Protein AF-0000000066033738 (afdb_homodimer)

Radius of gyration: 18.88 Å; Cα contacts (8 Å, |Δi|>4): 583; chains: 2; bounding box: 49×59×44 Å

Structure (mmCIF, N/CA/C/O backbone):
data_AF-0000000066033738-model_v1
#
loop_
_entity.id
_entity.type
_entity.pdbx_description
1 polymer 'Nucleoside diphosphate kinase'
#
loop_
_atom_site.group_PDB
_atom_site.id
_atom_site.type_symbol
_atom_site.label_atom_id
_atom_site.label_alt_id
_atom_site.label_comp_id
_atom_site.label_asym_id
_atom_site.label_entity_id
_atom_site.label_seq_id
_atom_site.pdbx_PDB_ins_code
_atom_site.Cartn_x
_atom_site.Cartn_y
_atom_site.Cartn_z
_atom_site.occupancy
_atom_site.B_iso_or_equiv
_atom_site.auth_seq_id
_atom_site.auth_comp_id
_atom_site.auth_asym_id
_atom_site.auth_atom_id
_atom_site.pdbx_PDB_model_num
ATOM 1 N N . MET A 1 1 ? -26.344 8.203 7.43 1 66.69 1 MET A N 1
ATOM 2 C CA . MET A 1 1 ? -25.5 9.383 7.219 1 66.69 1 MET A CA 1
ATOM 3 C C . MET A 1 1 ? -24.625 9.211 5.98 1 66.69 1 MET A C 1
ATOM 5 O O . MET A 1 1 ? -24.344 8.086 5.57 1 66.69 1 MET A O 1
ATOM 9 N N . THR A 1 2 ? -24.359 10.305 5.227 1 87.56 2 THR A N 1
ATOM 10 C CA . THR A 1 2 ? -23.734 10.242 3.904 1 87.56 2 THR A CA 1
ATOM 11 C C . THR A 1 2 ? -22.25 9.938 4.02 1 87.56 2 THR A C 1
ATOM 13 O O . THR A 1 2 ? -21.578 10.398 4.949 1 87.56 2 THR A O 1
ATOM 16 N N . LEU A 1 3 ? -21.703 9.047 3.242 1 95.25 3 LEU A N 1
ATOM 17 C CA . LEU A 1 3 ? -20.297 8.695 3.193 1 95.25 3 LEU A CA 1
ATOM 18 C C . LEU A 1 3 ? -19.453 9.906 2.803 1 95.25 3 LEU A C 1
ATOM 20 O O . LEU A 1 3 ? -19.844 10.68 1.926 1 95.25 3 LEU A O 1
ATOM 24 N N . GLU A 1 4 ? -18.391 10.125 3.547 1 98.31 4 GLU A N 1
ATOM 25 C CA . GLU A 1 4 ? -17.375 11.133 3.252 1 98.31 4 GLU A CA 1
ATOM 26 C C . GLU A 1 4 ? -16.078 10.492 2.791 1 98.31 4 GLU A C 1
ATOM 28 O O . GLU A 1 4 ? -15.828 9.312 3.051 1 98.31 4 GLU A O 1
ATOM 33 N N . GLN A 1 5 ? -15.328 11.289 2.023 1 98.69 5 GLN A N 1
ATOM 34 C CA . GLN A 1 5 ? -13.992 10.891 1.593 1 98.69 5 GLN A CA 1
ATOM 35 C C . GLN A 1 5 ? -12.945 11.898 2.055 1 98.69 5 GLN A C 1
ATOM 37 O O . GLN A 1 5 ? -13.211 13.102 2.1 1 98.69 5 GLN A O 1
ATOM 42 N N . THR A 1 6 ? -11.797 11.422 2.387 1 98.88 6 THR A N 1
ATOM 43 C CA . THR A 1 6 ? -10.688 12.289 2.762 1 98.88 6 THR A CA 1
ATOM 44 C C . THR A 1 6 ? -9.367 11.727 2.238 1 98.88 6 THR A C 1
ATOM 46 O O . THR A 1 6 ? -9.289 10.555 1.858 1 98.88 6 THR A O 1
ATOM 49 N N . LEU A 1 7 ? -8.359 12.609 2.107 1 98.94 7 LEU A N 1
ATOM 50 C CA . LEU A 1 7 ? -7.027 12.195 1.676 1 98.94 7 LEU A CA 1
ATOM 51 C C . LEU A 1 7 ? -6.156 11.836 2.875 1 98.94 7 LEU A C 1
ATOM 53 O O . LEU A 1 7 ? -6.156 12.547 3.883 1 98.94 7 LEU A O 1
ATOM 57 N N . ALA A 1 8 ? -5.438 10.773 2.74 1 98.94 8 ALA A N 1
ATOM 58 C CA . ALA A 1 8 ? -4.352 10.438 3.66 1 98.94 8 ALA A CA 1
ATOM 59 C C . ALA A 1 8 ? -3.033 10.266 2.912 1 98.94 8 ALA A C 1
ATOM 61 O O . ALA A 1 8 ? -3.012 9.75 1.792 1 98.94 8 ALA A O 1
ATOM 62 N N . ILE A 1 9 ? -1.948 10.68 3.49 1 98.94 9 ILE A N 1
ATOM 63 C CA . ILE A 1 9 ? -0.604 10.438 2.977 1 98.94 9 ILE A CA 1
ATOM 64 C C . ILE A 1 9 ? 0.24 9.75 4.047 1 98.94 9 ILE A C 1
ATOM 66 O O . ILE A 1 9 ? 0.269 10.188 5.199 1 98.94 9 ILE A O 1
ATOM 70 N N . ILE A 1 10 ? 0.765 8.688 3.715 1 98.94 10 ILE A N 1
ATOM 71 C CA . ILE A 1 10 ? 1.88 8.148 4.488 1 98.94 10 ILE A CA 1
ATOM 72 C C . ILE A 1 10 ? 3.188 8.781 4.016 1 98.94 10 ILE A C 1
ATOM 74 O O . ILE A 1 10 ? 3.598 8.594 2.869 1 98.94 10 ILE A O 1
ATOM 78 N N . LYS A 1 11 ? 3.826 9.484 4.891 1 98.88 11 LYS A N 1
ATOM 79 C CA . LYS A 1 11 ? 4.898 10.414 4.535 1 98.88 11 LYS A CA 1
ATOM 80 C C . LYS A 1 11 ? 6.234 9.688 4.422 1 98.88 11 LYS A C 1
ATOM 82 O O . LYS A 1 11 ? 6.332 8.5 4.734 1 98.88 11 LYS A O 1
ATOM 87 N N . PRO A 1 12 ? 7.289 10.383 3.939 1 98.88 12 PRO A N 1
ATOM 88 C CA . PRO A 1 12 ? 8.555 9.742 3.58 1 98.88 12 PRO A CA 1
ATOM 89 C C . PRO A 1 12 ? 9.172 8.961 4.738 1 98.88 12 PRO A C 1
ATOM 91 O O . PRO A 1 12 ? 9.656 7.844 4.551 1 98.88 12 PRO A O 1
ATOM 94 N N . ASP A 1 13 ? 9.133 9.508 5.93 1 98.75 13 ASP A N 1
ATOM 95 C CA . ASP A 1 13 ? 9.773 8.836 7.059 1 98.75 13 ASP A CA 1
ATOM 96 C C . ASP A 1 13 ? 9.125 7.484 7.344 1 98.75 13 ASP A C 1
ATOM 98 O O . ASP A 1 13 ? 9.82 6.512 7.648 1 98.75 13 ASP A O 1
ATOM 102 N N . ALA A 1 14 ? 7.812 7.469 7.301 1 98.81 14 ALA A N 1
ATOM 103 C CA . ALA A 1 14 ? 7.07 6.246 7.598 1 98.81 14 ALA A CA 1
ATOM 104 C C . ALA A 1 14 ? 7.297 5.191 6.516 1 98.81 14 ALA A C 1
ATOM 106 O O . ALA A 1 14 ? 7.418 4 6.816 1 98.81 14 ALA A O 1
ATOM 107 N N . VAL A 1 15 ? 7.34 5.629 5.227 1 98.88 15 VAL A N 1
ATOM 108 C CA . VAL A 1 15 ? 7.625 4.703 4.137 1 98.88 15 VAL A CA 1
ATOM 109 C C . VAL A 1 15 ? 9.023 4.113 4.312 1 98.88 15 VAL A C 1
ATOM 111 O O . VAL A 1 15 ? 9.211 2.898 4.203 1 98.88 15 VAL A O 1
ATOM 114 N N . GLU A 1 16 ? 9.977 4.93 4.668 1 98.5 16 GLU A N 1
ATOM 115 C CA . GLU A 1 16 ? 11.367 4.5 4.836 1 98.5 16 GLU A CA 1
ATOM 116 C C . GLU A 1 16 ? 11.5 3.504 5.984 1 98.5 16 GLU A C 1
ATOM 118 O O . GLU A 1 16 ? 12.328 2.596 5.934 1 98.5 16 GLU A O 1
ATOM 123 N N . ARG A 1 17 ? 10.672 3.637 6.945 1 98.44 17 ARG A N 1
ATOM 124 C CA . ARG A 1 17 ? 10.773 2.82 8.148 1 98.44 17 ARG A CA 1
ATOM 125 C C . ARG A 1 17 ? 9.883 1.587 8.047 1 98.44 17 ARG A C 1
ATOM 127 O O . ARG A 1 17 ? 9.672 0.882 9.039 1 98.44 17 ARG A O 1
ATOM 134 N N . ASN A 1 18 ? 9.336 1.324 6.875 1 98.69 18 ASN A N 1
ATOM 135 C CA . ASN A 1 18 ? 8.492 0.16 6.633 1 98.69 18 ASN A CA 1
ATOM 136 C C . ASN A 1 18 ? 7.277 0.148 7.555 1 98.69 18 ASN A C 1
ATOM 138 O O . ASN A 1 18 ? 6.98 -0.868 8.188 1 98.69 18 ASN A O 1
ATOM 142 N N . LEU A 1 19 ? 6.543 1.292 7.539 1 98.88 19 LEU A N 1
ATOM 143 C CA . LEU A 1 19 ? 5.375 1.411 8.398 1 98.88 19 LEU A CA 1
ATOM 144 C C . LEU A 1 19 ? 4.094 1.501 7.578 1 98.88 19 LEU A C 1
ATOM 146 O O . LEU A 1 19 ? 3.025 1.802 8.117 1 98.88 19 LEU A O 1
ATOM 150 N N . ILE A 1 20 ? 4.148 1.272 6.258 1 98.94 20 ILE A N 1
ATOM 151 C CA . ILE A 1 20 ? 2.988 1.396 5.383 1 98.94 20 ILE A CA 1
ATOM 152 C C . ILE A 1 20 ? 1.869 0.483 5.879 1 98.94 20 ILE A C 1
ATOM 154 O O . ILE A 1 20 ? 0.744 0.937 6.102 1 98.94 20 ILE A O 1
ATOM 158 N N . GLY A 1 21 ? 2.207 -0.768 6.105 1 98.88 21 GLY A N 1
ATOM 159 C CA . GLY A 1 21 ? 1.22 -1.754 6.512 1 98.88 21 GLY A CA 1
ATOM 160 C C . GLY A 1 21 ? 0.634 -1.481 7.887 1 98.88 21 GLY A C 1
ATOM 161 O O . GLY A 1 21 ? -0.578 -1.592 8.086 1 98.88 21 GLY A O 1
ATOM 162 N N . ASN A 1 22 ? 1.446 -1.153 8.828 1 98.81 22 ASN A N 1
ATOM 163 C CA . ASN A 1 22 ? 0.986 -0.861 10.188 1 98.81 22 ASN A CA 1
ATOM 164 C C . ASN A 1 22 ? -0.003 0.301 10.203 1 98.81 22 ASN A C 1
ATOM 166 O O . ASN A 1 22 ? -1.029 0.238 10.883 1 98.81 22 ASN A O 1
ATOM 170 N N . ILE A 1 23 ? 0.31 1.347 9.461 1 98.94 23 ILE A N 1
ATOM 171 C CA . ILE A 1 23 ? -0.556 2.52 9.43 1 98.94 23 ILE A CA 1
ATOM 172 C C . ILE A 1 23 ? -1.879 2.166 8.758 1 98.94 23 ILE A C 1
ATOM 174 O O . ILE A 1 23 ? -2.953 2.461 9.281 1 98.94 23 ILE A O 1
ATOM 178 N N . ILE A 1 24 ? -1.841 1.448 7.613 1 98.94 24 ILE A N 1
ATOM 179 C CA . ILE A 1 24 ? -3.051 1.095 6.879 1 98.94 24 ILE A CA 1
ATOM 180 C C . ILE A 1 24 ? -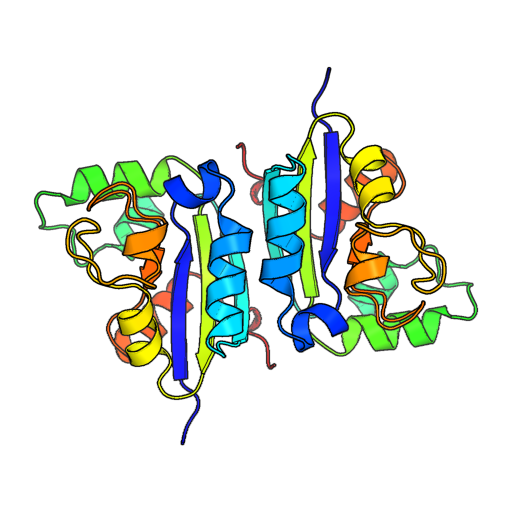3.904 0.145 7.719 1 98.94 24 ILE A C 1
ATOM 182 O O . ILE A 1 24 ? -5.133 0.259 7.742 1 98.94 24 ILE A O 1
ATOM 186 N N . SER A 1 25 ? -3.25 -0.796 8.422 1 98.75 25 SER A N 1
ATOM 187 C CA . SER A 1 25 ? -4 -1.736 9.25 1 98.75 25 SER A CA 1
ATOM 188 C C . SER A 1 25 ? -4.773 -1.012 10.344 1 98.75 25 SER A C 1
ATOM 190 O O . SER A 1 25 ? -5.926 -1.354 10.633 1 98.75 25 SER A O 1
ATOM 192 N N . ARG A 1 26 ? -4.203 -0.002 10.922 1 98.62 26 ARG A N 1
ATOM 193 C CA . ARG A 1 26 ? -4.875 0.786 11.953 1 98.62 26 ARG A CA 1
ATOM 194 C C . ARG A 1 26 ? -6.07 1.537 11.375 1 98.62 26 ARG A C 1
ATOM 196 O O . ARG A 1 26 ? -7.09 1.698 12.047 1 98.62 26 ARG A O 1
ATOM 203 N N . LEU A 1 27 ? -5.914 2.088 10.148 1 98.81 27 LEU A N 1
ATOM 204 C CA . LEU A 1 27 ? -7.012 2.775 9.477 1 98.81 27 LEU A CA 1
ATOM 205 C C . LEU A 1 27 ? -8.172 1.82 9.219 1 98.81 27 LEU A C 1
ATOM 207 O O . LEU A 1 27 ? -9.328 2.152 9.492 1 98.81 27 LEU A O 1
ATOM 211 N N . GLU A 1 28 ? -7.844 0.642 8.703 1 98.81 28 GLU A N 1
ATOM 212 C CA . GLU A 1 28 ? -8.867 -0.365 8.43 1 98.81 28 GLU A CA 1
ATOM 213 C C . GLU A 1 28 ? -9.555 -0.82 9.711 1 98.81 28 GLU A C 1
ATOM 215 O O . GLU A 1 28 ? -10.766 -1.037 9.727 1 98.81 28 GLU A O 1
ATOM 220 N N . ASP A 1 29 ? -8.82 -0.95 10.789 1 98.31 29 ASP A N 1
ATOM 221 C CA . ASP A 1 29 ? -9.367 -1.34 12.086 1 98.31 29 ASP A CA 1
ATOM 222 C C . ASP A 1 29 ? -10.352 -0.297 12.602 1 98.31 29 ASP A C 1
ATOM 224 O O . ASP A 1 29 ? -11.281 -0.627 13.344 1 98.31 29 ASP A O 1
ATOM 228 N N . LYS A 1 30 ? -10.148 0.958 12.227 1 98.31 30 LYS A N 1
ATOM 229 C CA . LYS A 1 30 ? -11.023 2.049 12.648 1 98.31 30 LYS A CA 1
ATOM 230 C C . LYS A 1 30 ? -12.242 2.164 11.734 1 98.31 30 LYS A C 1
ATOM 232 O O . LYS A 1 30 ? -13.047 3.084 11.883 1 98.31 30 LYS A O 1
ATOM 237 N N . GLY A 1 31 ? -12.344 1.308 10.758 1 98.19 31 GLY A N 1
ATOM 238 C CA . GLY A 1 31 ? -13.547 1.231 9.938 1 98.19 31 GLY A CA 1
ATOM 239 C C . GLY A 1 31 ? -13.43 2 8.641 1 98.19 31 GLY A C 1
ATOM 240 O O . GLY A 1 31 ? -14.406 2.119 7.891 1 98.19 31 GLY A O 1
ATOM 241 N N . PHE A 1 32 ? -12.273 2.576 8.359 1 98.75 32 PHE A N 1
ATOM 242 C CA . PHE A 1 32 ? -12.086 3.246 7.078 1 98.75 32 PHE A CA 1
ATOM 243 C C . PHE A 1 32 ? -11.969 2.232 5.949 1 98.75 32 PHE A C 1
ATOM 245 O O . PHE A 1 32 ? -11.344 1.182 6.113 1 98.75 32 PHE A O 1
ATOM 252 N N . GLN A 1 33 ? -12.594 2.529 4.84 1 98.69 33 GLN A N 1
ATOM 253 C CA . GLN A 1 33 ? -12.336 1.812 3.594 1 98.69 33 GLN A CA 1
ATOM 254 C C . GLN A 1 33 ? -11.352 2.578 2.711 1 98.69 33 GLN A C 1
ATOM 256 O O . GLN A 1 33 ? -11.523 3.777 2.482 1 98.69 33 GLN A O 1
ATOM 261 N N . ILE A 1 34 ? -10.32 1.898 2.289 1 98.94 34 ILE A N 1
ATOM 262 C CA . ILE A 1 34 ? -9.43 2.482 1.289 1 98.94 34 ILE A CA 1
ATOM 263 C C . ILE A 1 34 ? -10.031 2.291 -0.104 1 98.94 34 ILE A C 1
ATOM 265 O O . ILE A 1 34 ? -10.234 1.159 -0.548 1 98.94 34 ILE A O 1
ATOM 269 N N . ILE A 1 35 ? -10.266 3.441 -0.809 1 98.94 35 ILE A N 1
ATOM 270 C CA . ILE A 1 35 ? -10.977 3.311 -2.078 1 98.94 35 ILE A CA 1
ATOM 271 C C . ILE A 1 35 ? -10.07 3.773 -3.221 1 98.94 35 ILE A C 1
ATOM 273 O O . ILE A 1 35 ? -10.453 3.705 -4.391 1 98.94 35 ILE A O 1
ATOM 277 N N . ALA A 1 36 ? -8.867 4.266 -2.912 1 98.94 36 ALA A N 1
ATOM 278 C CA . ALA A 1 36 ? -7.762 4.551 -3.828 1 98.94 36 ALA A CA 1
ATOM 279 C C . ALA A 1 36 ? -6.43 4.605 -3.084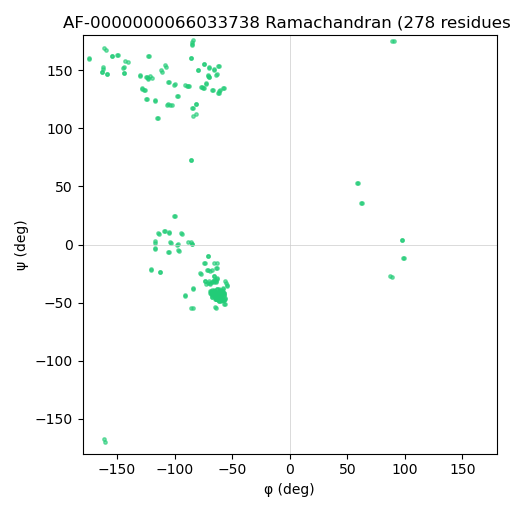 1 98.94 36 ALA A C 1
ATOM 281 O O . ALA A 1 36 ? -6.379 5.004 -1.919 1 98.94 36 ALA A O 1
ATOM 282 N N . MET A 1 37 ? -5.422 4.195 -3.744 1 98.94 37 MET A N 1
ATOM 283 C CA . MET A 1 37 ? -4.09 4.34 -3.164 1 98.94 37 MET A CA 1
ATOM 284 C C . MET A 1 37 ? -3.012 4.195 -4.234 1 98.94 37 MET A C 1
ATOM 286 O O . MET A 1 37 ? -3.201 3.479 -5.219 1 98.94 37 MET A O 1
ATOM 290 N N . LYS A 1 38 ? -1.925 4.855 -4.078 1 98.81 38 LYS A N 1
ATOM 291 C CA . LYS A 1 38 ? -0.741 4.633 -4.906 1 98.81 38 LYS A CA 1
ATOM 292 C C . LYS A 1 38 ? 0.507 5.211 -4.242 1 98.81 38 LYS A C 1
ATOM 294 O O . LYS A 1 38 ? 0.411 6.109 -3.402 1 98.81 38 LYS A O 1
ATOM 299 N N . MET A 1 39 ? 1.61 4.621 -4.559 1 98.94 39 MET A N 1
ATOM 300 C CA . MET A 1 39 ? 2.928 5.129 -4.191 1 98.94 39 MET A CA 1
ATOM 301 C C . MET A 1 39 ? 3.455 6.09 -5.25 1 98.94 39 MET A C 1
ATOM 303 O O . MET A 1 39 ? 3.271 5.859 -6.449 1 98.94 39 MET A O 1
ATOM 307 N N . LEU A 1 40 ? 4.012 7.188 -4.836 1 98.62 40 LEU A N 1
ATOM 308 C CA . LEU A 1 40 ? 4.711 8.094 -5.738 1 98.62 40 LEU A CA 1
ATOM 309 C C . LEU A 1 40 ? 5.844 8.82 -5.016 1 98.62 40 LEU A C 1
ATOM 311 O O . LEU A 1 40 ? 5.945 8.75 -3.789 1 98.62 40 LEU A O 1
ATOM 315 N N . HIS A 1 41 ? 6.762 9.391 -5.777 1 98.75 41 HIS A N 1
ATOM 316 C CA . HIS A 1 41 ? 7.828 10.242 -5.266 1 98.75 41 HIS A CA 1
ATOM 317 C C . HIS A 1 41 ? 7.68 11.672 -5.773 1 98.75 41 HIS A C 1
ATOM 319 O O . HIS A 1 41 ? 7.844 11.93 -6.965 1 98.75 41 HIS A O 1
ATOM 325 N N . LEU A 1 42 ? 7.309 12.539 -4.832 1 98.81 42 LEU A N 1
ATOM 326 C CA . LEU A 1 42 ? 7.051 13.922 -5.223 1 98.81 42 LEU A CA 1
ATOM 327 C C . LEU A 1 42 ? 8.336 14.609 -5.672 1 98.81 42 LEU A C 1
ATOM 329 O O . LEU A 1 42 ? 9.383 14.445 -5.047 1 98.81 42 LEU A O 1
ATOM 333 N N . ASN A 1 43 ? 8.234 15.297 -6.828 1 98.5 43 ASN A N 1
ATOM 334 C CA . ASN A 1 43 ? 9.281 16.281 -7.086 1 98.5 43 ASN A CA 1
ATOM 335 C C . ASN A 1 43 ? 8.984 17.609 -6.418 1 98.5 43 ASN A C 1
ATOM 337 O O . ASN A 1 43 ? 7.949 17.766 -5.762 1 98.5 43 ASN A O 1
ATOM 341 N N . GLN A 1 44 ? 9.922 18.547 -6.488 1 98.56 44 GLN A N 1
ATOM 342 C CA . GLN A 1 44 ? 9.797 19.828 -5.797 1 98.56 44 GLN A CA 1
ATOM 343 C C . GLN A 1 44 ? 8.531 20.562 -6.219 1 98.56 44 GLN A C 1
ATOM 345 O O . GLN A 1 44 ? 7.793 21.078 -5.375 1 98.56 44 GLN A O 1
ATOM 350 N N . GLU A 1 45 ? 8.289 20.641 -7.516 1 98.69 45 GLU A N 1
ATOM 351 C CA . GLU A 1 45 ? 7.125 21.344 -8.047 1 98.69 45 GLU A CA 1
ATOM 352 C C . GLU A 1 45 ? 5.824 20.734 -7.523 1 98.69 45 GLU A C 1
ATOM 354 O O . GLU A 1 45 ? 4.91 21.469 -7.129 1 98.69 45 GLU A O 1
ATOM 359 N N . GLN A 1 46 ? 5.734 19.438 -7.492 1 98.81 46 GLN A N 1
ATOM 360 C CA . GLN A 1 46 ? 4.555 18.75 -6.992 1 98.81 46 GLN A CA 1
ATOM 361 C C . GLN A 1 46 ? 4.336 19.016 -5.508 1 98.81 46 GLN A C 1
ATOM 363 O O . GLN A 1 46 ? 3.209 19.281 -5.082 1 98.81 46 GLN A O 1
ATOM 368 N N . ALA A 1 47 ? 5.41 18.922 -4.75 1 98.81 47 ALA A N 1
ATOM 369 C CA . ALA A 1 47 ? 5.297 19.156 -3.311 1 98.81 47 ALA A CA 1
ATOM 370 C C . ALA A 1 47 ? 4.883 20.594 -3.016 1 98.81 47 ALA A C 1
ATOM 372 O O . ALA A 1 47 ? 4 20.828 -2.188 1 98.81 47 ALA A O 1
ATOM 373 N N . GLU A 1 48 ? 5.508 21.547 -3.686 1 98.69 48 GLU A N 1
ATOM 374 C CA . GLU A 1 48 ? 5.16 22.953 -3.5 1 98.69 48 GLU A CA 1
ATOM 375 C C . GLU A 1 48 ? 3.713 23.234 -3.898 1 98.69 48 GLU A C 1
ATOM 377 O O . GLU A 1 48 ? 3.018 24.016 -3.244 1 98.69 48 GLU A O 1
ATOM 382 N N . GLY A 1 49 ? 3.277 22.641 -5.008 1 98.62 49 GLY A N 1
ATOM 383 C CA . GLY A 1 49 ? 1.894 22.781 -5.434 1 98.62 49 GLY A CA 1
ATOM 384 C C . GLY A 1 49 ? 0.901 22.25 -4.418 1 98.62 49 GLY A C 1
ATOM 385 O O . GLY A 1 49 ? -0.093 22.906 -4.109 1 98.62 49 GLY A O 1
ATOM 386 N N . PHE A 1 50 ? 1.198 21.141 -3.834 1 98.69 50 PHE A N 1
ATOM 387 C CA . PHE A 1 50 ? 0.305 20.5 -2.871 1 98.69 50 PHE A CA 1
ATOM 388 C C . PHE A 1 50 ? 0.226 21.328 -1.587 1 98.69 50 PHE A C 1
ATOM 390 O O . PHE A 1 50 ? -0.854 21.484 -1.014 1 98.69 50 PHE A O 1
ATOM 397 N N . TYR A 1 51 ? 1.374 21.812 -1.189 1 97.94 51 TYR A N 1
ATOM 398 C CA . TYR A 1 51 ? 1.452 22.516 0.084 1 97.94 51 TYR A CA 1
ATOM 399 C C . TYR A 1 51 ? 1.447 24.031 -0.128 1 97.94 51 TYR A C 1
ATOM 401 O O . TYR A 1 51 ? 1.969 24.781 0.699 1 97.94 51 TYR A O 1
ATOM 409 N N . THR A 1 52 ? 0.916 24.453 -1.212 1 97.44 52 THR A N 1
ATOM 410 C CA . THR A 1 52 ? 0.989 25.844 -1.61 1 97.44 52 THR A CA 1
ATOM 411 C C . THR A 1 52 ? 0.433 26.75 -0.514 1 97.44 52 THR A C 1
ATOM 413 O O . THR A 1 52 ? 0.905 27.875 -0.331 1 97.44 52 THR A O 1
ATOM 416 N N . GLU A 1 53 ? -0.534 26.375 0.242 1 95.44 53 GLU A N 1
ATOM 417 C CA . GLU A 1 53 ? -1.161 27.156 1.303 1 95.44 53 GLU A CA 1
ATOM 418 C C . GLU A 1 53 ? -0.167 27.469 2.416 1 95.44 53 GLU A C 1
ATOM 420 O O . GLU A 1 53 ? -0.403 28.375 3.23 1 95.44 53 GLU A O 1
ATOM 425 N N . HIS A 1 54 ? 0.996 26.75 2.457 1 95.31 54 HIS A N 1
ATOM 426 C CA . HIS A 1 54 ? 2.012 26.953 3.482 1 95.31 54 HIS A CA 1
ATOM 427 C C . HIS A 1 54 ? 3.217 27.703 2.926 1 95.31 54 HIS A C 1
ATOM 429 O O . HIS A 1 54 ? 4.25 27.797 3.59 1 95.31 54 HIS A O 1
ATOM 435 N N . SER A 1 55 ? 3.098 28.25 1.723 1 96.62 55 SER A N 1
ATOM 436 C CA . SER A 1 55 ? 4.254 28.781 1.014 1 96.62 55 SER A CA 1
ATOM 437 C C . SER A 1 55 ? 4.863 29.969 1.77 1 96.62 55 SER A C 1
ATOM 439 O O . SER A 1 55 ? 6.043 30.266 1.6 1 96.62 55 SER A O 1
ATOM 441 N N . ASP A 1 56 ? 4.066 30.594 2.672 1 97 56 ASP A N 1
ATOM 442 C CA . ASP A 1 56 ? 4.547 31.766 3.398 1 97 56 ASP A CA 1
ATOM 443 C C . ASP A 1 56 ? 5.07 31.375 4.777 1 97 56 ASP A C 1
ATOM 445 O O . ASP A 1 56 ? 5.57 32.219 5.52 1 97 56 ASP A O 1
ATOM 449 N N . LYS A 1 57 ? 4.945 30.172 5.164 1 96.06 57 LYS A N 1
ATOM 450 C CA . LYS A 1 57 ? 5.348 29.703 6.484 1 96.06 57 LYS A CA 1
ATOM 451 C C . LYS A 1 57 ? 6.855 29.469 6.555 1 96.06 57 LYS A C 1
ATOM 453 O O . LYS A 1 57 ? 7.469 29.062 5.566 1 96.06 57 LYS A O 1
ATOM 458 N N . ALA A 1 58 ? 7.43 29.641 7.73 1 96.62 58 ALA A N 1
ATOM 459 C CA . ALA A 1 58 ? 8.867 29.531 7.953 1 96.62 58 ALA A CA 1
ATOM 460 C C . ALA A 1 58 ? 9.352 28.109 7.691 1 96.62 58 ALA A C 1
ATOM 462 O O . ALA A 1 58 ? 10.484 27.906 7.258 1 96.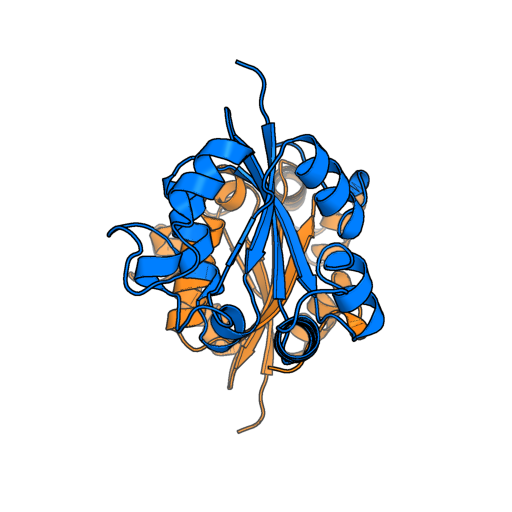62 58 ALA A O 1
ATOM 463 N N . PHE A 1 59 ? 8.508 27.203 7.969 1 95.5 59 PHE A N 1
ATOM 464 C CA . PHE A 1 59 ? 8.906 25.812 7.859 1 95.5 59 PHE A CA 1
ATOM 465 C C . PHE A 1 59 ? 8.719 25.297 6.438 1 95.5 59 PHE A C 1
ATOM 467 O O . PHE A 1 59 ? 9.008 24.141 6.145 1 95.5 59 PHE A O 1
ATOM 474 N N . PHE A 1 60 ? 8.273 26.109 5.461 1 97.62 60 PHE A N 1
ATOM 475 C CA . PHE A 1 60 ? 7.855 25.656 4.137 1 97.62 60 PHE A CA 1
ATOM 476 C C . PHE A 1 60 ? 9 24.969 3.41 1 97.62 60 PHE A C 1
ATOM 478 O O . PHE A 1 60 ? 8.828 23.875 2.875 1 97.62 60 PHE A O 1
ATOM 485 N N . ALA A 1 61 ? 10.141 25.531 3.381 1 97.62 61 ALA A N 1
ATOM 486 C CA . ALA A 1 61 ? 11.289 24.969 2.67 1 97.62 61 ALA A CA 1
ATOM 487 C C . ALA A 1 61 ? 11.68 23.609 3.238 1 97.62 61 ALA A C 1
ATOM 489 O O . ALA A 1 61 ? 11.992 22.688 2.488 1 97.62 61 ALA A O 1
ATOM 490 N N . GLU A 1 62 ? 11.727 23.516 4.539 1 97.62 62 GLU A N 1
ATOM 491 C CA . GLU A 1 62 ? 12.047 22.25 5.195 1 97.62 62 GLU A CA 1
ATOM 492 C C . GLU A 1 62 ? 11 21.188 4.887 1 97.62 62 GLU A C 1
ATOM 494 O O . GLU A 1 62 ? 11.344 20.031 4.668 1 97.62 62 GLU A O 1
ATOM 499 N N . LEU A 1 63 ? 9.75 21.578 4.906 1 97.88 63 LEU A N 1
ATOM 500 C CA . LEU A 1 63 ? 8.648 20.688 4.578 1 97.88 63 LEU A CA 1
ATOM 501 C C . LEU A 1 63 ? 8.812 20.109 3.174 1 97.88 63 LEU A C 1
ATOM 503 O O . LEU A 1 63 ? 8.672 18.906 2.969 1 97.88 63 LEU A O 1
ATOM 507 N N . ILE A 1 64 ? 9.109 20.953 2.207 1 98.62 64 ILE A N 1
ATOM 508 C CA . ILE A 1 64 ? 9.258 20.531 0.817 1 98.62 64 ILE A CA 1
ATOM 509 C C . ILE A 1 64 ? 10.445 19.578 0.692 1 98.62 64 ILE A C 1
ATOM 511 O O . ILE A 1 64 ? 10.359 18.562 0.018 1 98.62 64 ILE A O 1
ATOM 515 N N . ARG A 1 65 ? 11.523 19.891 1.384 1 98.56 65 ARG A N 1
ATOM 516 C CA . ARG A 1 65 ? 12.695 19.016 1.372 1 98.56 65 ARG A CA 1
ATOM 517 C C . ARG A 1 65 ? 12.352 17.641 1.929 1 98.56 65 ARG A C 1
ATOM 519 O O . ARG A 1 65 ? 12.758 16.625 1.368 1 98.56 65 ARG A O 1
ATOM 526 N N . TYR A 1 66 ? 11.656 17.625 2.979 1 98.69 66 TYR A N 1
ATOM 527 C CA . TYR A 1 66 ? 11.25 16.391 3.633 1 98.69 66 TYR A CA 1
ATOM 528 C C . TYR A 1 66 ? 10.336 15.57 2.73 1 98.69 66 TYR A C 1
ATOM 530 O O . TYR A 1 66 ? 10.578 14.383 2.498 1 98.69 66 TYR A O 1
ATOM 538 N N . MET A 1 67 ? 9.32 16.172 2.107 1 98.75 67 MET A N 1
ATOM 539 C CA . MET A 1 67 ? 8.273 15.492 1.355 1 98.75 67 MET A CA 1
ATOM 540 C C . MET A 1 67 ? 8.805 14.992 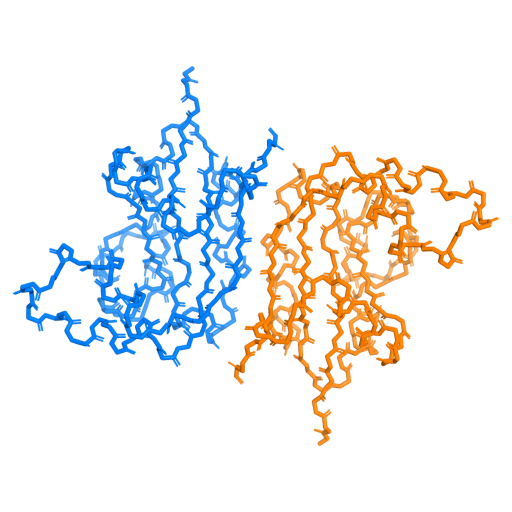0.016 1 98.75 67 MET A C 1
ATOM 542 O O . MET A 1 67 ? 8.188 14.133 -0.621 1 98.75 67 MET A O 1
ATOM 546 N N . THR A 1 68 ? 9.984 15.508 -0.413 1 98.69 68 THR A N 1
ATOM 547 C CA . THR A 1 68 ? 10.57 15.062 -1.672 1 98.69 68 THR A CA 1
ATOM 548 C C . THR A 1 68 ? 11.727 14.102 -1.42 1 98.69 68 THR A C 1
ATOM 550 O O . THR A 1 68 ? 12.359 13.617 -2.363 1 98.69 68 THR A O 1
ATOM 553 N N . SER A 1 69 ? 12.039 13.773 -0.161 1 98.62 69 SER A N 1
ATOM 554 C CA . SER A 1 69 ? 13.25 13.055 0.223 1 98.62 69 SER A CA 1
ATOM 555 C C . SER A 1 69 ? 13.133 11.562 -0.076 1 98.62 69 SER A C 1
ATOM 557 O O . SER A 1 69 ? 14.141 10.875 -0.243 1 98.62 69 SER A O 1
ATOM 559 N N . ALA A 1 70 ? 11.914 11.047 -0.119 1 98.62 70 ALA A N 1
ATOM 560 C CA . ALA A 1 70 ? 11.625 9.633 -0.35 1 98.62 70 ALA A CA 1
ATOM 561 C C . ALA A 1 70 ? 10.188 9.438 -0.825 1 98.62 70 ALA A C 1
ATOM 563 O O . ALA A 1 70 ? 9.391 10.391 -0.831 1 98.62 70 ALA A O 1
ATOM 564 N N . PRO A 1 71 ? 9.836 8.25 -1.315 1 98.88 71 PRO A N 1
ATOM 565 C CA . PRO A 1 71 ? 8.469 7.988 -1.787 1 98.88 71 PRO A CA 1
ATOM 566 C C . PRO A 1 71 ? 7.422 8.148 -0.687 1 98.88 71 PRO A C 1
ATOM 568 O O . PRO A 1 71 ? 7.742 8.016 0.497 1 98.88 71 PRO A O 1
ATOM 571 N N . ILE A 1 72 ? 6.23 8.453 -1.076 1 98.94 72 ILE A N 1
ATOM 572 C CA . ILE A 1 72 ? 5.07 8.539 -0.197 1 98.94 72 ILE A CA 1
ATOM 573 C C . ILE A 1 72 ? 3.975 7.605 -0.701 1 98.94 72 ILE A C 1
ATOM 575 O O . ILE A 1 72 ? 4.047 7.098 -1.822 1 98.94 72 ILE A O 1
ATOM 579 N N . VAL A 1 73 ? 3.012 7.281 0.138 1 98.94 73 VAL A N 1
ATOM 580 C CA . VAL A 1 73 ? 1.791 6.578 -0.25 1 98.94 73 VAL A CA 1
ATOM 581 C C . VAL A 1 73 ? 0.579 7.469 0.01 1 98.94 73 VAL A C 1
ATOM 583 O O . VAL A 1 73 ? 0.404 7.984 1.117 1 98.94 73 VAL A O 1
ATOM 586 N N . VAL A 1 74 ? -0.217 7.703 -1.032 1 98.94 74 VAL A N 1
ATOM 587 C CA . VAL A 1 74 ? -1.438 8.492 -0.898 1 98.94 74 VAL A CA 1
ATOM 588 C C . VAL A 1 74 ? -2.654 7.57 -0.939 1 98.94 74 VAL A C 1
ATOM 590 O O . VAL A 1 74 ? -2.68 6.598 -1.698 1 98.94 74 VAL A O 1
ATOM 593 N N . LEU A 1 75 ? -3.619 7.836 -0.115 1 98.94 75 LEU A N 1
ATOM 594 C CA . LEU A 1 75 ? -4.836 7.043 0.027 1 98.94 75 LEU A CA 1
ATOM 595 C C . LEU A 1 75 ? -6.074 7.934 -0.027 1 98.94 75 LEU A C 1
ATOM 597 O O . LEU A 1 75 ? -6.043 9.078 0.435 1 98.94 75 LEU A O 1
ATOM 601 N N . VAL A 1 76 ? -7.117 7.43 -0.567 1 98.94 76 VAL A N 1
ATOM 602 C CA . VAL A 1 76 ? -8.445 7.98 -0.321 1 98.94 76 VAL A CA 1
ATOM 603 C C . VAL A 1 76 ? -9.203 7.082 0.658 1 98.94 76 VAL A C 1
ATOM 605 O O . VAL A 1 76 ? -9.383 5.891 0.404 1 98.94 76 VAL A O 1
ATOM 608 N N . LEU A 1 77 ? -9.57 7.672 1.762 1 98.88 77 LEU A N 1
ATOM 609 C CA . LEU A 1 77 ? -10.32 6.992 2.814 1 98.88 77 LEU A CA 1
ATOM 610 C C . LEU A 1 77 ? -11.805 7.328 2.727 1 98.88 77 LEU A C 1
ATOM 612 O O . LEU A 1 77 ? -12.172 8.477 2.463 1 98.88 77 LEU A O 1
ATOM 616 N N . GLN A 1 78 ? -12.633 6.32 2.916 1 98.81 78 GLN A N 1
ATOM 617 C CA . GLN A 1 78 ? -14.07 6.531 2.896 1 98.81 78 GLN A CA 1
ATOM 618 C C . GLN A 1 78 ? -14.727 5.984 4.164 1 98.81 78 GLN A C 1
ATOM 620 O O . GLN A 1 78 ? -14.406 4.879 4.602 1 98.81 78 GLN A O 1
ATOM 625 N N . LYS A 1 79 ? -15.555 6.707 4.758 1 97.94 79 LYS A N 1
ATOM 626 C CA . LYS A 1 79 ? -16.328 6.395 5.953 1 97.94 79 LYS A CA 1
ATOM 627 C C . LYS A 1 79 ? -17.328 7.508 6.27 1 97.94 79 LYS 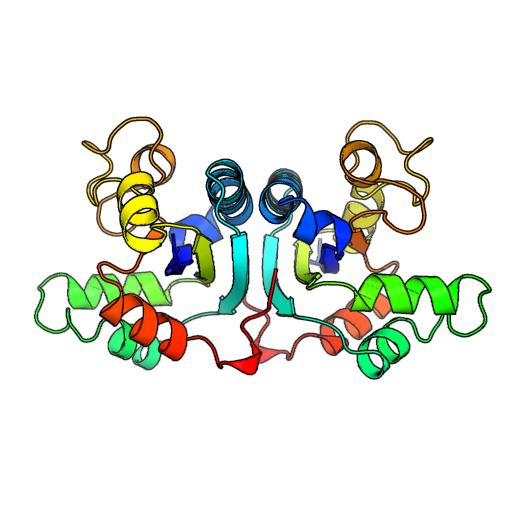A C 1
ATOM 629 O O . LYS A 1 79 ? -17.234 8.609 5.723 1 97.94 79 LYS A O 1
ATOM 634 N N . GLU A 1 80 ? -18.328 7.125 7.07 1 97.81 80 GLU A N 1
ATOM 635 C CA . GLU A 1 80 ? -19.109 8.219 7.641 1 97.81 80 GLU A CA 1
ATOM 636 C C . GLU A 1 80 ? -18.234 9.109 8.531 1 97.81 80 GLU A C 1
ATOM 638 O O . GLU A 1 80 ? -17.469 8.609 9.359 1 97.81 80 GLU A O 1
ATOM 643 N N . ASN A 1 81 ? -18.281 10.43 8.328 1 97.88 81 ASN A N 1
ATOM 644 C CA . ASN A 1 81 ? -17.5 11.406 9.078 1 97.88 81 ASN A CA 1
ATOM 645 C C . ASN A 1 81 ? -16 11.203 8.867 1 97.88 81 ASN A C 1
ATOM 647 O O . ASN A 1 81 ? -15.219 11.344 9.805 1 97.88 81 ASN A O 1
ATOM 651 N N . ALA A 1 82 ? -15.609 10.812 7.688 1 98.69 82 ALA A N 1
ATOM 652 C CA . ALA A 1 82 ? -14.242 10.406 7.387 1 98.69 82 ALA A CA 1
ATOM 653 C C . ALA A 1 82 ? -13.25 11.516 7.73 1 98.69 82 ALA A C 1
ATOM 655 O O . ALA A 1 82 ? -12.211 11.258 8.336 1 98.69 82 ALA A O 1
ATOM 656 N N . VAL A 1 83 ? -13.594 12.758 7.375 1 98.69 83 VAL A N 1
ATOM 657 C CA . VAL A 1 83 ? -12.648 13.852 7.574 1 98.69 83 VAL A CA 1
ATOM 658 C C . VAL A 1 83 ? -12.398 14.055 9.07 1 98.69 83 VAL A C 1
ATOM 660 O O . VAL A 1 83 ? -11.25 13.992 9.523 1 98.69 83 VAL A O 1
ATOM 663 N N . LYS A 1 84 ? -13.461 14.219 9.805 1 98.31 84 LYS A N 1
ATOM 664 C CA . LYS A 1 84 ? -13.352 14.469 11.242 1 98.31 84 LYS A CA 1
ATOM 665 C C . LYS A 1 84 ? -12.719 13.273 11.953 1 98.31 84 LYS A C 1
ATOM 667 O O . LYS A 1 84 ? -11.82 13.445 12.781 1 98.31 84 LYS A O 1
ATOM 672 N N . ASP A 1 85 ? -13.188 12.094 11.633 1 98.44 85 ASP A N 1
ATOM 673 C CA . ASP A 1 85 ? -12.695 10.898 12.305 1 98.44 85 ASP A CA 1
ATOM 674 C C . ASP A 1 85 ? -11.211 10.68 12.023 1 98.44 85 ASP A C 1
ATOM 676 O O . ASP A 1 85 ? -10.461 10.273 12.914 1 98.44 85 ASP A O 1
ATOM 680 N N . TYR A 1 86 ? -10.781 10.891 10.805 1 98.81 86 TYR A N 1
ATOM 681 C CA . TYR A 1 86 ? -9.375 10.688 10.484 1 98.81 86 TYR A CA 1
ATOM 682 C C . TYR A 1 86 ? -8.5 11.719 11.18 1 98.81 86 TYR A C 1
ATOM 684 O O . TYR A 1 86 ? -7.445 11.391 11.719 1 98.81 86 TYR A O 1
ATOM 692 N N . ARG A 1 87 ? -8.906 12.938 11.172 1 98.56 87 ARG A N 1
ATOM 693 C CA . ARG A 1 87 ? -8.125 13.969 11.859 1 98.56 87 ARG A CA 1
ATOM 694 C C . ARG A 1 87 ? -7.969 13.641 13.336 1 98.56 87 ARG A C 1
ATOM 696 O O . ARG A 1 87 ? -6.891 13.828 13.906 1 98.56 87 ARG A O 1
ATOM 703 N N . THR A 1 88 ? -9.07 13.203 13.891 1 98.44 88 THR A N 1
ATOM 704 C CA . THR A 1 88 ? -9.023 12.812 15.297 1 98.44 88 THR A CA 1
ATOM 705 C C . THR A 1 88 ? -8.062 11.641 15.5 1 98.44 88 THR A C 1
ATOM 707 O O . THR A 1 88 ? -7.258 11.648 16.438 1 98.44 88 THR A O 1
ATOM 710 N N . PHE A 1 89 ? -8.086 10.703 14.648 1 98.75 89 PHE A N 1
ATOM 711 C CA . PHE A 1 89 ? -7.305 9.484 14.773 1 98.75 89 PHE A CA 1
ATOM 712 C C . PHE A 1 89 ? -5.828 9.758 14.508 1 98.75 89 PHE A C 1
ATOM 714 O O . PHE A 1 89 ? -4.957 9.125 15.117 1 98.75 89 PHE A O 1
ATOM 721 N N . MET A 1 90 ? -5.488 10.672 13.633 1 98.56 90 MET A N 1
ATOM 722 C CA . MET A 1 90 ? -4.105 11.07 13.398 1 98.56 90 MET A CA 1
ATOM 723 C C . MET A 1 90 ? -3.439 11.531 14.688 1 98.56 90 MET A C 1
ATOM 725 O O . MET A 1 90 ? -2.307 11.141 14.977 1 98.56 90 MET A O 1
ATOM 729 N N . GLY A 1 91 ? -4.238 12.398 15.383 1 98.31 91 GLY A N 1
ATOM 730 C CA . GLY A 1 91 ? -3.672 13.031 16.562 1 98.31 91 GLY A CA 1
ATOM 731 C C . GLY A 1 91 ? -2.99 14.352 16.266 1 98.31 91 GLY A C 1
ATOM 732 O O . GLY A 1 91 ? -2.803 14.703 15.094 1 98.31 91 GLY A O 1
ATOM 733 N N . THR A 1 92 ? -2.557 15 17.281 1 97.25 92 THR A N 1
ATOM 734 C CA . THR A 1 92 ? -1.953 16.312 17.125 1 97.25 92 THR A CA 1
ATOM 735 C C . THR A 1 92 ? -0.593 16.219 16.438 1 97.25 92 THR A C 1
ATOM 737 O O . THR A 1 92 ? 0.054 15.164 16.484 1 97.25 92 THR A O 1
ATOM 740 N N . THR A 1 93 ? -0.215 17.281 15.75 1 95.75 93 THR A N 1
ATOM 741 C CA . THR A 1 93 ? 0.995 17.344 14.938 1 95.75 93 THR A CA 1
ATOM 742 C C . THR A 1 93 ? 2.232 17.062 15.789 1 95.75 93 THR A C 1
ATOM 744 O O . THR A 1 93 ? 3.176 16.422 15.328 1 95.75 93 THR A O 1
ATOM 747 N N . ASN A 1 94 ? 2.154 17.594 17 1 96.06 94 ASN A N 1
ATOM 748 C CA . ASN A 1 94 ? 3.252 17.328 17.938 1 96.06 94 ASN A CA 1
ATOM 749 C C . ASN A 1 94 ? 3.098 15.969 18.609 1 96.06 94 ASN A C 1
ATOM 751 O O . ASN A 1 94 ? 2.256 15.805 19.5 1 96.06 94 ASN A O 1
ATOM 755 N N . PRO A 1 95 ? 4.016 15.047 18.266 1 97.31 95 PRO A N 1
ATOM 756 C CA . PRO A 1 95 ? 3.822 13.688 18.781 1 97.31 95 PRO A CA 1
ATOM 757 C C . PRO A 1 95 ? 4.031 13.609 20.297 1 97.31 95 PRO A C 1
ATOM 759 O O . PRO A 1 95 ? 3.492 12.711 20.953 1 97.31 95 PRO A O 1
ATOM 762 N N . GLU A 1 96 ? 4.758 14.531 20.906 1 96.81 96 GLU A N 1
ATOM 763 C CA . GLU A 1 96 ? 5.043 14.516 22.344 1 96.81 96 GLU A CA 1
ATOM 764 C C . GLU A 1 96 ? 3.771 14.711 23.156 1 96.81 96 GLU A C 1
ATOM 766 O O . GLU A 1 96 ? 3.697 14.273 24.312 1 96.81 96 GLU A O 1
ATOM 771 N N . ILE A 1 97 ? 2.832 15.344 22.625 1 97.75 97 ILE A N 1
ATOM 772 C CA . ILE A 1 97 ? 1.613 15.625 23.375 1 97.75 97 ILE A CA 1
ATOM 773 C C . ILE A 1 97 ? 0.425 14.938 22.703 1 97.75 97 ILE A C 1
ATOM 775 O O . ILE A 1 97 ? -0.73 15.234 23.031 1 97.75 97 ILE A O 1
ATOM 779 N N . ALA A 1 98 ? 0.699 14.188 21.641 1 97.94 98 ALA A N 1
ATOM 780 C CA . ALA A 1 98 ? -0.375 13.445 20.984 1 97.94 98 ALA A CA 1
ATOM 781 C C . ALA A 1 98 ? -0.953 12.383 21.922 1 97.94 98 ALA A C 1
ATOM 783 O O . ALA A 1 98 ? -0.222 11.773 22.703 1 97.94 98 ALA A O 1
ATOM 784 N N . GLU A 1 99 ? -2.23 12.133 21.828 1 98.19 99 GLU A N 1
ATOM 785 C CA . GLU A 1 99 ? -2.906 11.172 22.688 1 98.19 99 GLU A CA 1
ATOM 786 C C . GLU A 1 99 ? -2.502 9.742 22.344 1 98.19 99 GLU A C 1
ATOM 788 O O . GLU A 1 99 ? -2.348 9.406 21.172 1 98.19 99 GLU A O 1
ATOM 793 N N . ASN A 1 100 ? -2.428 8.914 23.359 1 97.62 100 ASN A N 1
ATOM 794 C CA . ASN A 1 100 ? -2.172 7.496 23.156 1 97.62 100 ASN A CA 1
ATOM 795 C C . ASN A 1 100 ? -3.209 6.867 22.234 1 97.62 100 ASN A C 1
ATOM 797 O O . ASN A 1 100 ? -4.406 7.133 22.359 1 97.62 100 ASN A O 1
ATOM 801 N N . GLY A 1 101 ? -2.699 6.07 21.281 1 97.75 101 GLY A N 1
ATOM 802 C CA . GLY A 1 101 ? -3.607 5.395 20.375 1 97.75 101 GLY A CA 1
ATOM 803 C C . GLY A 1 101 ? -3.736 6.102 19.031 1 97.75 101 GLY A C 1
ATOM 804 O O . GLY A 1 101 ? -4.242 5.523 18.062 1 97.75 101 GLY A O 1
ATOM 805 N N . THR A 1 102 ? -3.232 7.324 18.922 1 98.75 102 THR A N 1
ATOM 806 C CA . THR A 1 102 ? -3.26 8.039 17.641 1 98.75 102 THR A CA 1
ATOM 807 C C . THR A 1 102 ? -2.055 7.66 16.797 1 98.75 102 THR A C 1
ATOM 809 O O . THR A 1 102 ? -1.073 7.113 17.297 1 98.75 102 THR A O 1
ATOM 812 N N . LEU A 1 103 ? -2.152 7.895 15.555 1 98.88 103 LEU A N 1
ATOM 813 C CA . LEU A 1 103 ? -1.095 7.512 14.625 1 98.88 103 LEU A CA 1
ATOM 814 C C . LEU A 1 103 ? 0.191 8.281 14.922 1 98.88 103 LEU A C 1
ATOM 816 O O . LEU A 1 103 ? 1.28 7.699 14.898 1 98.88 103 LEU A O 1
ATOM 820 N N . ARG A 1 104 ? 0.036 9.562 15.172 1 98.81 104 ARG A N 1
ATOM 821 C CA . ARG A 1 104 ? 1.237 10.367 15.367 1 98.81 104 ARG A CA 1
ATOM 822 C C . ARG A 1 104 ? 1.879 10.078 16.719 1 98.81 104 ARG A C 1
ATOM 824 O O . ARG A 1 104 ? 3.102 10.156 16.859 1 98.81 104 ARG A O 1
ATOM 831 N N . TYR A 1 105 ? 1.056 9.734 17.734 1 98.56 105 TYR A N 1
ATOM 832 C CA . TYR A 1 105 ? 1.62 9.25 19 1 98.56 105 TYR A CA 1
ATOM 833 C C . TYR A 1 105 ? 2.461 8 18.766 1 98.56 105 TYR A C 1
ATOM 835 O O . TYR A 1 105 ? 3.557 7.879 19.328 1 98.56 105 TYR A O 1
ATOM 843 N N . GLU A 1 106 ? 2.014 7.172 17.938 1 98.38 106 GLU A N 1
ATOM 844 C CA . GLU A 1 106 ? 2.619 5.855 17.781 1 98.38 106 GLU A CA 1
ATOM 845 C C . GLU A 1 106 ? 3.812 5.902 16.844 1 98.38 106 GLU A C 1
ATOM 847 O O . GLU A 1 106 ? 4.809 5.207 17.047 1 98.38 106 GLU A O 1
ATOM 852 N N . PHE A 1 107 ? 3.721 6.711 15.766 1 98.69 107 PHE A N 1
ATOM 853 C CA . PHE A 1 107 ? 4.664 6.492 14.672 1 98.69 107 PHE A CA 1
ATOM 854 C C . PHE A 1 107 ? 5.508 7.734 14.422 1 98.69 107 PHE A C 1
ATOM 856 O O . PHE A 1 107 ? 6.594 7.648 13.852 1 98.69 107 PHE A O 1
ATOM 863 N N . ALA A 1 108 ? 5.016 8.891 14.852 1 98.69 108 ALA A N 1
ATOM 864 C CA . ALA A 1 108 ? 5.691 10.125 14.469 1 98.69 108 ALA A CA 1
ATOM 865 C C . ALA A 1 108 ? 7.043 10.25 15.164 1 98.69 108 ALA A C 1
ATOM 867 O O . ALA A 1 108 ? 7.199 9.828 16.312 1 98.69 108 ALA A O 1
ATOM 868 N N . ILE A 1 109 ? 8.008 10.82 14.445 1 98.38 109 ILE A N 1
ATOM 869 C CA . ILE A 1 109 ? 9.344 11.055 14.984 1 98.38 109 ILE A CA 1
ATOM 870 C C . ILE A 1 109 ? 9.406 12.445 15.617 1 98.38 109 ILE A C 1
ATOM 872 O O . ILE A 1 109 ? 9.969 12.609 16.703 1 98.38 109 ILE A O 1
ATOM 876 N N . ASN A 1 110 ? 8.875 13.438 14.961 1 97.5 110 ASN A N 1
ATOM 877 C CA . ASN A 1 110 ? 8.773 14.812 15.43 1 97.5 110 ASN A CA 1
ATOM 878 C C . ASN A 1 110 ? 7.715 15.594 14.664 1 97.5 110 ASN A C 1
ATOM 880 O O . ASN A 1 110 ? 6.934 15.008 13.906 1 97.5 110 ASN A O 1
ATOM 884 N N . GLN A 1 111 ? 7.652 16.875 14.828 1 95.19 111 GLN A N 1
ATOM 885 C CA . GLN A 1 111 ? 6.574 17.688 14.281 1 95.19 111 GLN A CA 1
ATOM 886 C C . GLN A 1 111 ? 6.637 17.734 12.758 1 95.19 111 GLN A C 1
ATOM 888 O O . GLN A 1 111 ? 5.602 17.812 12.086 1 95.19 111 GLN A O 1
ATOM 893 N N . THR A 1 112 ? 7.84 17.672 12.18 1 93.88 112 THR A N 1
ATOM 894 C CA . THR A 1 112 ? 8.008 17.703 10.734 1 93.88 112 THR A CA 1
ATOM 895 C C . THR A 1 112 ? 7.84 16.312 10.141 1 93.88 112 THR A C 1
ATOM 897 O O . THR A 1 112 ? 7.02 16.094 9.242 1 93.88 112 THR A O 1
ATOM 900 N N . GLN A 1 113 ? 8.633 15.398 10.672 1 97.56 113 GLN A N 1
ATOM 901 C CA . GLN A 1 113 ? 8.531 13.992 10.305 1 97.56 113 GLN A CA 1
ATOM 902 C C . GLN A 1 113 ? 7.477 13.273 11.141 1 97.56 113 GLN A C 1
ATOM 904 O O . GLN A 1 113 ? 7.805 12.391 11.938 1 97.56 113 GLN A O 1
ATOM 909 N N . ASN A 1 114 ? 6.215 13.609 10.805 1 97.56 114 ASN A N 1
ATOM 910 C CA . ASN A 1 114 ? 5.145 13.148 11.68 1 97.56 114 ASN A CA 1
ATOM 911 C C . ASN A 1 114 ? 4.312 12.047 11.023 1 97.56 114 ASN A C 1
ATOM 913 O O . ASN A 1 114 ? 3.188 11.781 11.445 1 97.56 114 ASN A O 1
ATOM 917 N N . SER A 1 115 ? 4.676 11.461 9.953 1 98.69 115 SER A N 1
ATOM 918 C CA . SER A 1 115 ? 4.363 10.141 9.422 1 98.69 115 SER A CA 1
ATOM 919 C C . SER A 1 115 ? 3.098 10.18 8.57 1 98.69 115 SER A C 1
ATOM 921 O O . SER A 1 115 ? 2.918 9.344 7.68 1 98.69 115 SER A O 1
ATOM 923 N N . VAL A 1 116 ? 2.168 11.156 8.891 1 98.88 116 VAL A N 1
ATOM 924 C CA . VAL A 1 116 ? 0.92 11.094 8.141 1 98.88 116 VAL A CA 1
ATOM 925 C C . VAL A 1 116 ? 0.41 12.516 7.875 1 98.88 116 VAL A C 1
ATOM 927 O O . VAL A 1 116 ? 0.762 13.453 8.594 1 98.88 116 VAL A O 1
ATOM 930 N N . HIS A 1 117 ? -0.339 12.664 6.805 1 98.69 117 HIS A N 1
ATOM 931 C CA . HIS A 1 117 ? -1.09 13.867 6.453 1 98.69 117 HIS A CA 1
ATOM 932 C C . HIS A 1 117 ? -2.5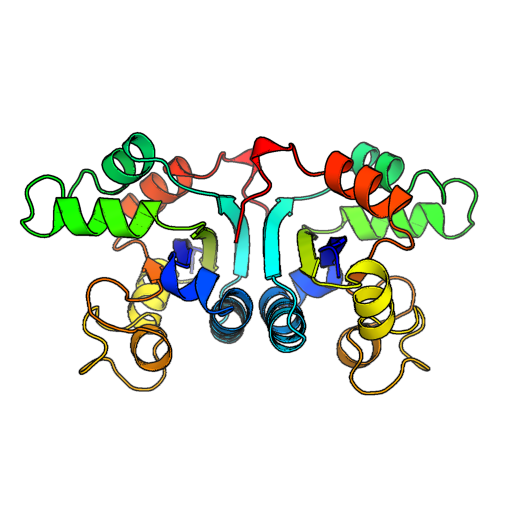66 13.547 6.246 1 98.69 117 HIS A C 1
ATOM 934 O O . HIS A 1 117 ? -2.914 12.461 5.785 1 98.69 117 HIS A O 1
ATOM 940 N N . GLY A 1 118 ? -3.43 14.406 6.613 1 98.56 118 GLY A N 1
ATOM 941 C CA . GLY A 1 118 ? -4.859 14.289 6.375 1 98.56 118 GLY A CA 1
ATOM 942 C C . GLY A 1 118 ? -5.523 15.625 6.09 1 98.56 118 GLY A C 1
ATOM 943 O O . GLY A 1 118 ? -5.133 16.656 6.652 1 98.56 118 GLY A O 1
ATOM 944 N N . SER A 1 119 ? -6.551 15.555 5.258 1 98.38 119 SER A N 1
ATOM 945 C CA . SER A 1 119 ? -7.281 16.766 4.91 1 98.38 119 SER A CA 1
ATOM 946 C C . SER A 1 119 ? -8.008 17.344 6.121 1 98.38 119 SER A C 1
ATOM 948 O O . SER A 1 119 ? -8.461 16.594 6.992 1 98.38 119 SER A O 1
ATOM 950 N N . ASP A 1 120 ? -8.188 18.703 6.141 1 96.75 120 ASP A N 1
ATOM 951 C CA . ASP A 1 120 ? -8.734 19.328 7.344 1 96.75 120 ASP A CA 1
ATOM 952 C C . ASP A 1 120 ? -10.188 19.734 7.145 1 96.75 120 ASP A C 1
ATOM 954 O O . ASP A 1 120 ? -10.844 20.203 8.078 1 96.75 120 ASP A O 1
ATOM 958 N N . SER A 1 121 ? -10.719 19.609 5.965 1 98 121 SER A N 1
ATOM 959 C CA . SER A 1 121 ? -12.117 19.906 5.652 1 98 121 SER A CA 1
ATOM 960 C C . SER A 1 121 ? -12.594 19.109 4.445 1 98 121 SER A C 1
ATOM 962 O O . SER A 1 121 ? -11.789 18.547 3.701 1 98 121 SER A O 1
ATOM 964 N N . LEU A 1 122 ? -13.891 19.031 4.32 1 98.06 122 LEU A N 1
ATOM 965 C CA . LEU A 1 122 ? -14.477 18.344 3.17 1 98.06 122 LEU A CA 1
ATOM 966 C C . LEU A 1 122 ? -14.031 19.016 1.868 1 98.06 122 LEU A C 1
ATOM 968 O O . LEU A 1 122 ? -13.734 18.328 0.888 1 98.06 122 LEU A O 1
ATOM 972 N N . GLU A 1 123 ? -13.984 20.312 1.884 1 98.12 123 GLU A N 1
ATOM 973 C CA . GLU A 1 123 ? -13.562 21.078 0.708 1 98.12 123 GLU A CA 1
ATOM 974 C C . GLU A 1 123 ? -12.109 20.781 0.344 1 98.12 123 GLU A C 1
ATOM 976 O O . GLU A 1 123 ? -11.805 20.5 -0.817 1 98.12 123 GLU A O 1
ATOM 981 N N . ASN A 1 124 ? -11.242 20.781 1.296 1 98.12 124 ASN A N 1
ATOM 982 C CA . ASN A 1 124 ? -9.828 20.5 1.048 1 98.12 124 ASN A CA 1
ATOM 983 C C . ASN A 1 124 ? -9.602 19.047 0.675 1 98.12 124 ASN A C 1
ATOM 985 O O . ASN A 1 124 ? -8.711 18.734 -0.119 1 98.12 124 ASN A O 1
ATOM 989 N N . ALA A 1 125 ? -10.445 18.203 1.31 1 98.69 125 ALA A N 1
ATOM 990 C CA . ALA A 1 125 ? -10.352 16.797 0.942 1 98.69 125 ALA A CA 1
ATOM 991 C C . ALA A 1 125 ? -10.617 16.594 -0.548 1 98.69 125 ALA A C 1
ATOM 993 O O . ALA A 1 125 ? -9.875 15.883 -1.227 1 98.69 125 ALA A O 1
ATOM 994 N N . GLN A 1 126 ? -11.641 17.203 -1.047 1 98.44 126 GLN A N 1
ATOM 995 C CA . GLN A 1 126 ? -11.977 17.109 -2.463 1 98.44 126 GLN A CA 1
ATOM 996 C C . GLN A 1 126 ? -10.836 17.609 -3.338 1 98.44 126 GLN A C 1
ATOM 998 O O . GLN A 1 126 ? -10.469 16.969 -4.324 1 98.44 126 GLN A O 1
ATOM 1003 N N . ARG A 1 127 ? -10.328 18.75 -2.994 1 98.25 127 ARG A N 1
ATOM 1004 C CA . ARG A 1 127 ? -9.234 19.359 -3.746 1 98.25 127 ARG A CA 1
ATOM 1005 C C . ARG A 1 127 ? -7.992 18.469 -3.715 1 98.25 127 ARG A C 1
ATOM 1007 O O . ARG A 1 127 ? -7.363 18.234 -4.75 1 98.25 127 ARG A O 1
ATOM 1014 N N . GLU A 1 128 ? -7.66 18.031 -2.523 1 98.75 128 GLU A N 1
ATOM 1015 C CA . GLU A 1 128 ? -6.438 17.266 -2.338 1 98.75 128 GLU A CA 1
ATOM 1016 C C . GLU A 1 128 ? -6.543 15.891 -2.992 1 98.75 128 GLU A C 1
ATOM 1018 O O . GLU A 1 128 ? -5.566 15.391 -3.555 1 98.75 128 GLU A O 1
ATOM 1023 N N . ILE A 1 129 ? -7.699 15.227 -2.887 1 98.88 129 ILE A N 1
ATOM 1024 C CA . ILE A 1 129 ? -7.914 13.961 -3.582 1 98.88 129 ILE A CA 1
ATOM 1025 C C . ILE A 1 129 ? -7.727 14.156 -5.086 1 98.88 129 ILE A C 1
ATOM 1027 O O . ILE A 1 129 ? -7.027 13.375 -5.738 1 98.88 129 ILE A O 1
ATOM 1031 N N . ALA A 1 130 ? -8.211 15.25 -5.629 1 98.75 130 ALA A N 1
ATOM 1032 C CA . ALA A 1 130 ? -8.141 15.531 -7.059 1 98.75 130 ALA A CA 1
ATOM 1033 C C . ALA A 1 130 ? -6.715 15.859 -7.484 1 98.75 130 ALA A C 1
ATOM 1035 O O . ALA A 1 130 ? -6.367 15.742 -8.664 1 98.75 130 ALA A O 1
ATOM 1036 N N . TYR A 1 131 ? -5.902 16.281 -6.5 1 98.81 131 TYR A N 1
ATOM 1037 C CA . TYR A 1 131 ? -4.504 16.578 -6.793 1 98.81 131 TYR A CA 1
ATOM 1038 C C . TYR A 1 131 ? -3.754 15.305 -7.199 1 98.81 131 TYR A C 1
ATOM 1040 O O . TYR A 1 131 ? -2.852 15.352 -8.039 1 98.81 131 TYR A O 1
ATOM 1048 N N . PHE A 1 132 ? -4.203 14.164 -6.598 1 98.81 132 PHE A N 1
ATOM 1049 C CA . PHE A 1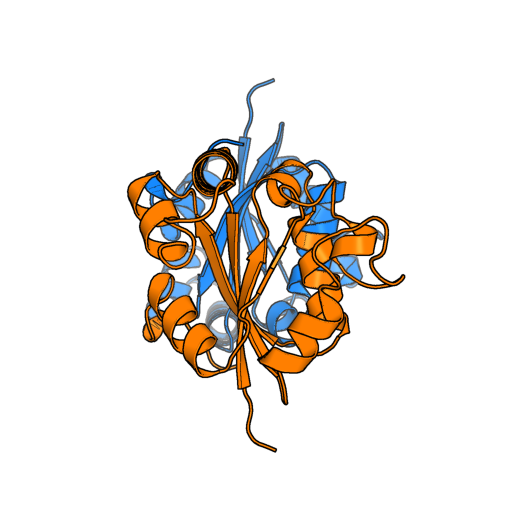 132 ? -3.404 12.961 -6.766 1 98.81 132 PHE A CA 1
ATOM 1050 C C . PHE A 1 132 ? -4.148 11.93 -7.613 1 98.81 132 PHE A C 1
ATOM 1052 O O . PHE A 1 132 ? -3.529 11.039 -8.203 1 98.81 132 PHE A O 1
ATOM 1059 N N . PHE A 1 133 ? -5.48 12.039 -7.633 1 98.81 133 PHE A N 1
ATOM 1060 C CA . PHE A 1 133 ? -6.242 10.969 -8.25 1 98.81 133 PHE A CA 1
ATOM 1061 C C . PHE A 1 133 ? -7.223 11.516 -9.281 1 98.81 133 PHE A C 1
ATOM 1063 O O . PHE A 1 133 ? -7.93 12.492 -9.008 1 98.81 133 PHE A O 1
ATOM 1070 N N . ALA A 1 134 ? -7.219 10.828 -10.43 1 98.38 134 ALA A N 1
ATOM 1071 C CA . ALA A 1 134 ? -8.359 10.992 -11.32 1 98.38 134 ALA A CA 1
ATOM 1072 C C . ALA A 1 134 ? -9.586 10.258 -10.789 1 98.38 134 ALA A C 1
ATOM 1074 O O . ALA A 1 134 ? -9.453 9.32 -9.992 1 98.38 134 ALA A O 1
ATOM 1075 N N . GLU A 1 135 ? -10.711 10.734 -11.195 1 97.69 135 GLU A N 1
ATOM 1076 C CA . GLU A 1 135 ? -11.945 10.102 -10.75 1 97.69 135 GLU A CA 1
ATOM 1077 C C . GLU A 1 135 ? -11.938 8.602 -11.055 1 97.69 135 GLU A C 1
ATOM 1079 O O . GLU A 1 135 ? -12.453 7.805 -10.266 1 97.69 135 GLU A O 1
ATOM 1084 N N . ALA A 1 136 ? -11.352 8.148 -12.172 1 97.44 136 ALA A N 1
ATOM 1085 C CA . ALA A 1 136 ? -11.336 6.762 -12.617 1 97.44 136 ALA A CA 1
ATOM 1086 C C . ALA A 1 136 ? -10.438 5.906 -11.727 1 97.44 136 ALA A C 1
ATOM 1088 O O . ALA A 1 136 ? -10.492 4.676 -11.773 1 97.44 136 ALA A O 1
ATOM 1089 N N . GLU A 1 137 ? -9.641 6.551 -10.82 1 98.38 137 GLU A N 1
ATOM 1090 C CA . GLU A 1 137 ? -8.727 5.836 -9.938 1 98.38 137 GLU A CA 1
ATOM 1091 C C . GLU A 1 137 ? -9.344 5.617 -8.562 1 98.38 137 GLU A C 1
ATOM 1093 O O . GLU A 1 137 ? -8.688 5.102 -7.652 1 98.38 137 GLU A O 1
ATOM 1098 N N . ILE A 1 138 ? -10.586 6.102 -8.406 1 98.69 138 ILE A N 1
ATOM 1099 C CA . ILE A 1 138 ? -11.305 5.953 -7.148 1 98.69 138 ILE A CA 1
ATOM 1100 C C . ILE A 1 138 ? -12.398 4.902 -7.297 1 98.69 138 ILE A C 1
ATOM 1102 O O . ILE A 1 138 ? -13.305 5.051 -8.125 1 98.69 138 ILE A O 1
ATOM 1106 N N . TYR A 1 139 ? -12.328 3.893 -6.531 1 98.56 139 TYR A N 1
ATOM 1107 C CA . TYR A 1 139 ? -13.148 2.709 -6.781 1 98.56 139 TYR A CA 1
ATOM 1108 C C . TYR A 1 139 ? -14.211 2.539 -5.707 1 98.56 139 TYR A C 1
ATOM 1110 O O . TYR A 1 139 ? -13.969 2.848 -4.535 1 98.56 139 TYR A O 1
ATOM 1118 N N . ALA A 1 140 ? -15.352 1.963 -6.133 1 94.62 140 ALA A N 1
ATOM 1119 C CA . ALA A 1 140 ? -16.406 1.616 -5.188 1 94.62 140 ALA A CA 1
ATOM 1120 C C . ALA A 1 140 ? -16.047 0.369 -4.387 1 94.62 140 ALA A C 1
ATOM 1122 O O . ALA A 1 140 ? -15.453 -0.572 -4.926 1 94.62 140 ALA A O 1
ATOM 1123 N N . ARG A 1 141 ? -16.312 0.535 -3.068 1 92.62 141 ARG A N 1
ATOM 1124 C CA . ARG A 1 141 ? -16.109 -0.595 -2.168 1 92.62 141 ARG A CA 1
ATOM 1125 C C . ARG A 1 141 ? -17.406 -0.985 -1.476 1 92.62 141 ARG A C 1
ATOM 1127 O O . ARG A 1 141 ? -18.281 -0.141 -1.262 1 92.62 141 ARG A O 1
ATOM 1134 N N . MET B 1 1 ? 24.656 -10.031 -2.156 1 66.44 1 MET B N 1
ATOM 1135 C CA . MET B 1 1 ? 23.781 -10.672 -3.133 1 66.44 1 MET B CA 1
ATOM 1136 C C . MET B 1 1 ? 22.859 -9.656 -3.785 1 66.44 1 MET B C 1
ATOM 1138 O O . MET B 1 1 ? 22.562 -8.609 -3.205 1 66.44 1 MET B O 1
ATOM 1142 N N . THR B 1 2 ? 22.516 -9.844 -5.078 1 87.25 2 THR B N 1
ATOM 1143 C CA . THR B 1 2 ? 21.844 -8.82 -5.875 1 87.25 2 THR B CA 1
ATOM 1144 C C . THR B 1 2 ? 20.359 -8.734 -5.5 1 87.25 2 THR B C 1
ATOM 1146 O O . THR B 1 2 ? 19.734 -9.742 -5.191 1 87.25 2 THR B O 1
ATOM 1149 N N . LEU B 1 3 ? 19.812 -7.559 -5.336 1 95.12 3 LEU B N 1
ATOM 1150 C CA . LEU B 1 3 ? 18.406 -7.316 -5.043 1 95.12 3 LEU B CA 1
ATOM 1151 C C . LEU B 1 3 ? 17.516 -7.84 -6.164 1 95.12 3 LEU B C 1
ATOM 1153 O O . LEU B 1 3 ? 17.844 -7.688 -7.344 1 95.12 3 LEU B O 1
ATOM 1157 N N . GLU B 1 4 ? 16.469 -8.586 -5.777 1 98.31 4 GLU B N 1
ATOM 1158 C CA . GLU B 1 4 ? 15.422 -9.055 -6.684 1 98.31 4 GLU B CA 1
ATOM 1159 C C . GLU B 1 4 ? 14.117 -8.297 -6.449 1 98.31 4 GLU B C 1
ATOM 1161 O O . GLU B 1 4 ? 13.914 -7.711 -5.383 1 98.31 4 GLU B O 1
ATOM 1166 N N . GLN B 1 5 ? 13.336 -8.242 -7.547 1 98.69 5 GLN B N 1
ATOM 1167 C CA . GLN B 1 5 ? 11.984 -7.684 -7.473 1 98.69 5 GLN B CA 1
ATOM 1168 C C . GLN B 1 5 ? 10.938 -8.719 -7.871 1 98.69 5 GLN B C 1
ATOM 1170 O O . GLN B 1 5 ? 11.18 -9.547 -8.75 1 98.69 5 GLN B O 1
ATOM 1175 N N . THR B 1 6 ? 9.805 -8.703 -7.215 1 98.88 6 THR B N 1
ATOM 1176 C CA . THR B 1 6 ? 8.688 -9.578 -7.562 1 98.88 6 THR B CA 1
ATOM 1177 C C . THR B 1 6 ? 7.363 -8.836 -7.434 1 98.88 6 THR B C 1
ATOM 1179 O O . THR B 1 6 ? 7.293 -7.777 -6.809 1 98.88 6 THR B O 1
ATOM 1182 N N . LEU B 1 7 ? 6.344 -9.328 -8.148 1 98.94 7 LEU B N 1
ATOM 1183 C CA . LEU B 1 7 ? 5.004 -8.758 -8.07 1 98.94 7 LEU B CA 1
ATOM 1184 C C . LEU B 1 7 ? 4.195 -9.43 -6.969 1 98.94 7 LEU B C 1
ATOM 1186 O O . LEU B 1 7 ? 4.23 -10.656 -6.824 1 98.94 7 LEU B O 1
ATOM 1190 N N . ALA B 1 8 ? 3.486 -8.656 -6.211 1 98.94 8 ALA B N 1
ATOM 1191 C CA . ALA B 1 8 ? 2.453 -9.141 -5.301 1 98.94 8 ALA B CA 1
ATOM 1192 C C . ALA B 1 8 ? 1.104 -8.492 -5.602 1 98.94 8 ALA B C 1
ATOM 1194 O O . ALA B 1 8 ? 1.041 -7.312 -5.949 1 98.94 8 ALA B O 1
ATOM 1195 N N . ILE B 1 9 ? 0.039 -9.203 -5.496 1 98.94 9 ILE B N 1
ATOM 1196 C CA . ILE B 1 9 ? -1.32 -8.68 -5.594 1 98.94 9 ILE B CA 1
ATOM 1197 C C . ILE B 1 9 ? -2.1 -9.039 -4.328 1 98.94 9 ILE B C 1
ATOM 1199 O O . ILE B 1 9 ? -2.088 -10.188 -3.887 1 98.94 9 ILE B O 1
ATOM 1203 N N . ILE B 1 10 ? -2.619 -8.109 -3.721 1 98.94 10 ILE B N 1
ATOM 1204 C CA . ILE B 1 10 ? -3.689 -8.352 -2.758 1 98.94 10 ILE B CA 1
ATOM 1205 C C . ILE B 1 10 ? -5.027 -8.445 -3.488 1 98.94 10 ILE B C 1
ATOM 1207 O O . ILE B 1 10 ? -5.484 -7.473 -4.094 1 98.94 10 ILE B O 1
ATOM 1211 N N . LYS B 1 11 ? -5.652 -9.562 -3.414 1 98.94 11 LYS B N 1
ATOM 1212 C CA . LYS B 1 11 ? -6.758 -9.938 -4.289 1 98.94 11 LYS B CA 1
ATOM 1213 C C . LYS B 1 11 ? -8.086 -9.391 -3.768 1 98.94 11 LYS B C 1
ATOM 1215 O O . LYS B 1 11 ? -8.141 -8.828 -2.672 1 98.94 11 LYS B O 1
ATOM 1220 N N . PRO B 1 12 ? -9.156 -9.539 -4.555 1 98.88 12 PRO B N 1
ATOM 1221 C CA . PRO B 1 12 ? -10.43 -8.875 -4.262 1 98.88 12 PRO B CA 1
ATOM 1222 C C . PRO B 1 12 ? -10.977 -9.227 -2.883 1 98.88 12 PRO B C 1
ATOM 1224 O O . PRO B 1 12 ? -11.445 -8.352 -2.156 1 98.88 12 PRO B O 1
ATOM 1227 N N . ASP B 1 13 ? -10.891 -10.453 -2.492 1 98.75 13 ASP B N 1
ATOM 1228 C CA . ASP B 1 13 ? -11.477 -10.867 -1.219 1 98.75 13 ASP B CA 1
ATOM 1229 C C . ASP B 1 13 ? -10.789 -10.164 -0.049 1 98.75 13 ASP B C 1
ATOM 1231 O O . ASP B 1 13 ? -11.445 -9.75 0.908 1 98.75 13 ASP B O 1
ATOM 1235 N N . ALA B 1 14 ? -9.469 -10.102 -0.121 1 98.81 14 ALA B N 1
ATOM 1236 C CA . ALA B 1 14 ? -8.695 -9.5 0.955 1 98.81 14 ALA B CA 1
ATOM 1237 C C . ALA B 1 14 ? -8.945 -7.996 1.035 1 98.81 14 ALA B C 1
ATOM 1239 O O . ALA B 1 14 ? -9.031 -7.43 2.129 1 98.81 14 ALA B O 1
ATOM 1240 N N . VAL B 1 15 ? -9.062 -7.32 -0.156 1 98.88 15 VAL B N 1
ATOM 1241 C CA . VAL B 1 15 ? -9.375 -5.895 -0.179 1 98.88 15 VAL B CA 1
ATOM 1242 C C . VAL B 1 15 ? -10.75 -5.66 0.44 1 98.88 15 VAL B C 1
ATOM 1244 O O . VAL B 1 15 ? -10.914 -4.777 1.284 1 98.88 15 VAL B O 1
ATOM 1247 N N . GLU B 1 16 ? -11.703 -6.496 0.126 1 98.5 16 GLU B N 1
ATOM 1248 C CA . GLU B 1 16 ? -13.07 -6.359 0.619 1 98.5 16 GLU B CA 1
ATOM 1249 C C . GLU B 1 16 ? -13.133 -6.562 2.131 1 98.5 16 GLU B C 1
ATOM 1251 O O . GLU B 1 16 ? -13.953 -5.941 2.812 1 98.5 16 GLU B O 1
ATOM 1256 N N . ARG B 1 17 ? -12.273 -7.344 2.629 1 98.44 17 ARG B N 1
ATOM 1257 C CA . ARG B 1 17 ? -12.297 -7.707 4.043 1 98.44 17 ARG B CA 1
ATOM 1258 C C . ARG B 1 17 ? -11.391 -6.793 4.859 1 98.44 17 ARG B C 1
ATOM 1260 O O . ARG B 1 17 ? -11.125 -7.062 6.031 1 98.44 17 ARG B O 1
ATOM 1267 N N . ASN B 1 18 ? -10.883 -5.734 4.242 1 98.69 18 ASN B N 1
ATOM 1268 C CA . ASN B 1 18 ? -10.023 -4.766 4.914 1 98.69 18 ASN B CA 1
ATOM 1269 C C . ASN B 1 18 ? -8.766 -5.422 5.477 1 98.69 18 ASN B C 1
ATOM 1271 O O . ASN B 1 18 ? -8.422 -5.215 6.641 1 98.69 18 ASN B O 1
ATOM 1275 N N . LEU B 1 19 ? -8.078 -6.148 4.586 1 98.88 19 LEU B N 1
ATOM 1276 C CA . LEU B 1 19 ? -6.875 -6.852 5.02 1 98.88 19 LEU B CA 1
ATOM 1277 C C . LEU B 1 19 ? -5.633 -6.27 4.348 1 98.88 19 LEU B C 1
ATOM 1279 O O . LEU B 1 19 ? -4.547 -6.848 4.434 1 98.88 19 LEU B O 1
ATOM 1283 N N . ILE B 1 20 ? -5.73 -5.145 3.639 1 98.94 20 ILE B N 1
ATOM 1284 C CA . ILE B 1 20 ? -4.609 -4.547 2.918 1 98.94 20 ILE B CA 1
ATOM 1285 C C . ILE B 1 20 ? -3.453 -4.293 3.881 1 98.94 20 ILE B C 1
ATOM 1287 O O . ILE B 1 20 ? -2.328 -4.738 3.645 1 98.94 20 ILE B O 1
ATOM 1291 N N . GLY B 1 21 ? -3.77 -3.627 4.988 1 98.88 21 GLY B N 1
ATOM 1292 C CA . GLY B 1 21 ? -2.744 -3.258 5.949 1 98.88 21 GLY B CA 1
ATOM 1293 C C . GLY B 1 21 ? -2.104 -4.453 6.629 1 98.88 21 GLY B C 1
ATOM 1294 O O . GLY B 1 21 ? -0.882 -4.5 6.789 1 98.88 21 GLY B O 1
ATOM 1295 N N . ASN B 1 22 ? -2.891 -5.402 7.043 1 98.81 22 ASN B N 1
ATOM 1296 C CA . ASN B 1 22 ? -2.375 -6.598 7.703 1 98.81 22 ASN B CA 1
ATOM 1297 C C . ASN B 1 22 ? -1.406 -7.359 6.805 1 98.81 22 ASN B C 1
ATOM 1299 O O . ASN B 1 22 ? -0.345 -7.797 7.254 1 98.81 22 ASN B O 1
ATOM 1303 N N . ILE B 1 23 ? -1.761 -7.508 5.543 1 98.94 23 ILE B N 1
ATOM 1304 C CA . ILE B 1 23 ? -0.917 -8.242 4.609 1 98.94 23 ILE B CA 1
ATOM 1305 C C . ILE B 1 23 ? 0.38 -7.477 4.367 1 98.94 23 ILE B C 1
ATOM 1307 O O . ILE B 1 23 ? 1.471 -8.047 4.453 1 98.94 23 ILE B O 1
ATOM 1311 N N . ILE B 1 24 ? 0.315 -6.145 4.141 1 98.94 24 ILE B N 1
ATOM 1312 C CA . ILE B 1 24 ? 1.5 -5.34 3.865 1 98.94 24 ILE B CA 1
ATOM 1313 C C . ILE B 1 24 ? 2.406 -5.32 5.094 1 98.94 24 ILE B C 1
ATOM 1315 O O . ILE B 1 24 ? 3.631 -5.391 4.969 1 98.94 24 ILE B O 1
ATOM 1319 N N . SER B 1 25 ? 1.787 -5.219 6.297 1 98.69 25 SER B N 1
ATOM 1320 C CA . SER B 1 25 ? 2.592 -5.199 7.516 1 98.69 25 SER B CA 1
ATOM 1321 C C . SER B 1 25 ? 3.4 -6.484 7.664 1 98.69 25 SER B C 1
ATOM 1323 O O . SER B 1 25 ? 4.57 -6.445 8.055 1 98.69 25 SER B O 1
ATOM 1325 N N . ARG B 1 26 ? 2.828 -7.609 7.316 1 98.62 26 ARG B N 1
ATOM 1326 C CA . ARG B 1 26 ? 3.531 -8.883 7.383 1 98.62 26 ARG B CA 1
ATOM 1327 C C . ARG B 1 26 ? 4.684 -8.93 6.387 1 98.62 26 ARG B C 1
ATOM 1329 O O . ARG B 1 26 ? 5.734 -9.516 6.672 1 98.62 26 ARG B O 1
ATOM 1336 N N . LEU B 1 27 ? 4.477 -8.391 5.168 1 98.81 27 LEU B N 1
ATOM 1337 C CA . LEU B 1 27 ? 5.531 -8.32 4.16 1 98.81 27 LEU B CA 1
ATOM 1338 C C . LEU B 1 27 ? 6.699 -7.469 4.648 1 98.81 27 LEU B C 1
ATOM 1340 O O . LEU B 1 27 ? 7.859 -7.871 4.535 1 98.81 27 LEU B O 1
ATOM 1344 N N . GLU B 1 28 ? 6.371 -6.293 5.199 1 98.81 28 GLU B N 1
ATOM 1345 C CA . GLU B 1 28 ? 7.402 -5.398 5.723 1 98.81 28 GLU B CA 1
ATOM 1346 C C . GLU B 1 28 ? 8.156 -6.043 6.883 1 98.81 28 GLU B C 1
ATOM 1348 O O . GLU B 1 28 ? 9.375 -5.891 7 1 98.81 28 GLU B O 1
ATOM 1353 N N . ASP B 1 29 ? 7.449 -6.789 7.738 1 98.25 29 ASP B N 1
ATOM 1354 C CA . ASP B 1 29 ? 8.062 -7.484 8.867 1 98.25 29 ASP B CA 1
ATOM 1355 C C . ASP B 1 29 ? 9.055 -8.547 8.383 1 98.25 29 ASP B C 1
ATOM 1357 O O . ASP B 1 29 ? 10.023 -8.859 9.078 1 98.25 29 ASP B O 1
ATOM 1361 N N . LYS B 1 30 ? 8.812 -9.102 7.195 1 98.31 30 LYS B N 1
ATOM 1362 C CA . LYS B 1 30 ? 9.688 -10.133 6.629 1 98.31 30 LYS B CA 1
ATOM 1363 C C . LYS B 1 30 ? 10.859 -9.5 5.887 1 98.31 30 LYS B C 1
ATOM 1365 O O . LYS B 1 30 ? 11.656 -10.211 5.27 1 98.31 30 LYS B O 1
ATOM 1370 N N . GLY B 1 31 ? 10.938 -8.188 5.859 1 98.19 31 GLY B N 1
ATOM 1371 C CA . GLY B 1 31 ? 12.102 -7.5 5.32 1 98.19 31 GLY B CA 1
ATOM 1372 C C . GLY B 1 31 ? 11.914 -7.047 3.885 1 98.19 31 GLY B C 1
ATOM 1373 O O . GLY B 1 31 ? 12.852 -6.555 3.256 1 98.19 31 GLY B O 1
ATOM 1374 N N . PHE B 1 32 ? 10.734 -7.25 3.328 1 98.75 32 PHE B N 1
ATOM 1375 C CA . PHE B 1 32 ? 10.477 -6.742 1.983 1 98.75 32 PHE B CA 1
ATOM 1376 C C . PHE B 1 32 ? 10.328 -5.227 1.995 1 98.75 32 PHE B C 1
ATOM 1378 O O . PHE B 1 32 ? 9.734 -4.66 2.912 1 98.75 32 PHE B O 1
ATOM 1385 N N . GLN B 1 33 ? 10.906 -4.594 1.015 1 98.69 33 GLN B N 1
ATOM 1386 C CA . GLN B 1 33 ? 10.609 -3.191 0.732 1 98.69 33 GLN B CA 1
ATOM 1387 C C . GLN B 1 33 ? 9.578 -3.059 -0.379 1 98.69 33 GLN B C 1
ATOM 1389 O O . GLN B 1 33 ? 9.703 -3.68 -1.437 1 98.69 33 GLN B O 1
ATOM 1394 N N . ILE B 1 34 ? 8.531 -2.311 -0.111 1 98.94 34 ILE B N 1
ATOM 1395 C CA . ILE B 1 34 ? 7.59 -1.968 -1.169 1 98.94 34 ILE B CA 1
ATOM 1396 C C . ILE B 1 34 ? 8.125 -0.788 -1.977 1 98.94 34 ILE B C 1
ATOM 1398 O O . ILE B 1 34 ? 8.336 0.3 -1.436 1 98.94 34 ILE B O 1
ATOM 1402 N N . ILE B 1 35 ? 8.305 -1.02 -3.299 1 98.94 35 ILE B N 1
ATOM 1403 C CA . ILE B 1 35 ? 8.953 0.029 -4.078 1 98.94 35 ILE B CA 1
ATOM 1404 C C . ILE B 1 35 ? 7.992 0.554 -5.141 1 98.94 35 ILE B C 1
ATOM 1406 O O . ILE B 1 35 ? 8.32 1.48 -5.883 1 98.94 35 ILE B O 1
ATOM 1410 N N . ALA B 1 36 ? 6.797 -0.024 -5.25 1 98.94 36 ALA B N 1
ATOM 1411 C CA . ALA B 1 36 ? 5.652 0.449 -6.02 1 98.94 36 ALA B CA 1
ATOM 1412 C C . ALA B 1 36 ? 4.352 -0.165 -5.508 1 98.94 36 ALA B C 1
ATOM 1414 O O . ALA B 1 36 ? 4.344 -1.303 -5.031 1 98.94 36 ALA B O 1
ATOM 1415 N N . MET B 1 37 ? 3.326 0.565 -5.594 1 98.94 37 MET B N 1
ATOM 1416 C CA . MET B 1 37 ? 2.02 0.009 -5.254 1 98.94 37 MET B CA 1
ATOM 1417 C C . MET B 1 37 ? 0.897 0.879 -5.809 1 98.94 37 MET B C 1
ATOM 1419 O O . MET B 1 37 ? 1.055 2.094 -5.938 1 98.94 37 MET B O 1
ATOM 1423 N N . LYS B 1 38 ? -0.208 0.325 -6.16 1 98.81 38 LYS B N 1
ATOM 1424 C CA . LYS B 1 38 ? -1.42 1.067 -6.492 1 98.81 38 LYS B CA 1
ATOM 1425 C C . LYS B 1 38 ? -2.65 0.166 -6.434 1 98.81 38 LYS B C 1
ATOM 1427 O O . LYS B 1 38 ? -2.537 -1.056 -6.551 1 98.81 38 LYS B O 1
ATOM 1432 N N . MET B 1 39 ? -3.744 0.745 -6.137 1 98.94 39 MET B N 1
ATOM 1433 C CA . MET B 1 39 ? -5.051 0.102 -6.219 1 98.94 39 MET B CA 1
ATOM 1434 C C . MET B 1 39 ? -5.645 0.24 -7.617 1 98.94 39 MET B C 1
ATOM 1436 O O . MET B 1 39 ? -5.508 1.287 -8.25 1 98.94 39 MET B O 1
ATOM 1440 N N . LEU B 1 40 ? -6.211 -0.792 -8.141 1 98.62 40 LEU B N 1
ATOM 1441 C CA . LEU B 1 40 ? -6.969 -0.733 -9.391 1 98.62 40 LEU B CA 1
ATOM 1442 C C . LEU B 1 40 ? -8.078 -1.773 -9.398 1 98.62 40 LEU B C 1
ATOM 1444 O O . LEU B 1 40 ? -8.133 -2.641 -8.523 1 98.62 40 LEU B O 1
ATOM 1448 N N . HIS B 1 41 ? -9.039 -1.614 -10.273 1 98.75 41 HIS B N 1
ATOM 1449 C CA . HIS B 1 41 ? -10.102 -2.584 -10.523 1 98.75 41 HIS B CA 1
ATOM 1450 C C . HIS B 1 41 ? -10 -3.152 -11.938 1 98.75 41 HIS B C 1
ATOM 1452 O O . HIS B 1 41 ? -10.219 -2.436 -12.914 1 98.75 41 HIS B O 1
ATOM 1458 N N . LEU B 1 42 ? -9.602 -4.406 -12 1 98.81 42 LEU B N 1
ATOM 1459 C CA . LEU B 1 42 ? -9.391 -5.031 -13.305 1 98.81 42 LEU B CA 1
ATOM 1460 C C . LEU B 1 42 ? -10.711 -5.18 -14.055 1 98.81 42 LEU B C 1
ATOM 1462 O O . LEU B 1 42 ? -11.727 -5.555 -13.469 1 98.81 42 LEU B O 1
ATOM 1466 N N . ASN B 1 43 ? -10.719 -4.801 -15.289 1 98.5 43 ASN B N 1
ATOM 1467 C CA . ASN B 1 43 ? -11.797 -5.273 -16.156 1 98.5 43 ASN B CA 1
ATOM 1468 C C . ASN B 1 43 ? -11.492 -6.656 -16.719 1 98.5 43 ASN B C 1
ATOM 1470 O O . ASN B 1 43 ? -10.43 -7.227 -16.453 1 98.5 43 ASN B O 1
ATOM 1474 N N . GLN B 1 44 ? -12.398 -7.246 -17.453 1 98.5 44 GLN B N 1
ATOM 1475 C CA . GLN B 1 44 ? -12.273 -8.609 -17.953 1 98.5 44 GLN B CA 1
ATOM 1476 C C . GLN B 1 44 ? -11.039 -8.75 -18.844 1 98.5 44 GLN B C 1
ATOM 1478 O O . GLN B 1 44 ? -10.281 -9.711 -18.703 1 98.5 44 GLN B O 1
ATOM 1483 N N . GLU B 1 45 ? -10.875 -7.801 -19.781 1 98.69 45 GLU B N 1
ATOM 1484 C CA . GLU B 1 45 ? -9.75 -7.848 -20.703 1 98.69 45 GLU B CA 1
ATOM 1485 C C . GLU B 1 45 ? -8.414 -7.809 -19.953 1 98.69 45 GLU B C 1
ATOM 1487 O O . GLU B 1 45 ? -7.5 -8.57 -20.281 1 98.69 45 GLU B O 1
ATOM 1492 N N . GLN B 1 46 ? -8.281 -6.984 -18.984 1 98.81 46 GLN B N 1
ATOM 1493 C CA . GLN B 1 46 ? -7.07 -6.867 -18.188 1 98.81 46 GLN B CA 1
ATOM 1494 C C . GLN B 1 46 ? -6.789 -8.156 -17.422 1 98.81 46 GLN B C 1
ATOM 1496 O O . GLN B 1 46 ? -5.648 -8.625 -17.375 1 98.81 46 GLN B O 1
ATOM 1501 N N . ALA B 1 47 ? -7.84 -8.688 -16.781 1 98.81 47 ALA B N 1
ATOM 1502 C CA . ALA B 1 47 ? -7.668 -9.914 -15.992 1 98.81 47 ALA B CA 1
ATOM 1503 C C . ALA B 1 47 ? -7.273 -11.078 -16.891 1 98.81 47 ALA B C 1
ATOM 1505 O O . ALA B 1 47 ? -6.359 -11.844 -16.562 1 98.81 47 ALA B O 1
ATOM 1506 N N . GLU B 1 48 ? -7.93 -11.219 -18.031 1 98.62 48 GLU B N 1
ATOM 1507 C CA . GLU B 1 48 ? -7.605 -12.289 -18.984 1 98.62 48 GLU B CA 1
ATOM 1508 C C . GLU B 1 48 ? -6.184 -12.148 -19.516 1 98.62 48 GLU B C 1
ATOM 1510 O O . GLU B 1 48 ? -5.477 -13.141 -19.688 1 98.62 48 GLU B O 1
ATOM 1515 N N . GLY B 1 49 ? -5.801 -10.938 -19.828 1 98.62 49 GLY B N 1
ATOM 1516 C CA . GLY B 1 49 ? -4.441 -10.68 -20.266 1 98.62 49 GLY B CA 1
ATOM 1517 C C . GLY B 1 49 ? -3.395 -11.07 -19.234 1 98.62 49 GLY B C 1
ATOM 1518 O O . GLY B 1 49 ? -2.402 -11.719 -19.578 1 98.62 49 GLY B O 1
ATOM 1519 N N . PHE B 1 50 ? -3.623 -10.773 -18.031 1 98.69 50 PHE B N 1
ATOM 1520 C CA . PHE B 1 50 ? -2.678 -11.047 -16.953 1 98.69 50 PHE B CA 1
ATOM 1521 C C . PHE B 1 50 ? -2.557 -12.547 -16.719 1 98.69 50 PHE B C 1
ATOM 1523 O O . PHE B 1 50 ? -1.455 -13.062 -16.516 1 98.69 50 PHE B O 1
ATOM 1530 N N . TYR B 1 51 ? -3.709 -13.203 -16.75 1 97.94 51 TYR B N 1
ATOM 1531 C CA . TYR B 1 51 ? -3.744 -14.625 -16.438 1 97.94 51 TYR B CA 1
ATOM 1532 C C . TYR B 1 51 ? -3.781 -15.469 -17.703 1 97.94 51 TYR B C 1
ATOM 1534 O O . TYR B 1 51 ? -4.277 -16.594 -17.688 1 97.94 51 TYR B O 1
ATOM 1542 N N . THR B 1 52 ? -3.285 -14.922 -18.781 1 97.44 52 THR B N 1
ATOM 1543 C CA . THR B 1 52 ? -3.404 -15.555 -20.078 1 97.44 52 THR B CA 1
ATOM 1544 C C . THR B 1 52 ? -2.818 -16.969 -20.062 1 97.44 52 THR B C 1
ATOM 1546 O O . THR B 1 52 ? -3.305 -17.859 -20.75 1 97.44 52 THR B O 1
ATOM 1549 N N . GLU B 1 53 ? -1.839 -17.25 -19.297 1 95.44 53 GLU B N 1
ATOM 1550 C CA . GLU B 1 53 ? -1.183 -18.547 -19.219 1 95.44 53 GLU B CA 1
ATOM 1551 C C . GLU B 1 53 ? -2.133 -19.609 -18.672 1 95.44 53 GLU B C 1
ATOM 1553 O O . GLU B 1 53 ? -1.88 -20.812 -18.812 1 95.44 53 GLU B O 1
ATOM 1558 N N . HIS B 1 54 ? -3.266 -19.172 -18.047 1 95.25 54 HIS B N 1
ATOM 1559 C CA . HIS B 1 54 ? -4.242 -20.094 -17.469 1 95.25 54 HIS B CA 1
ATOM 1560 C C . HIS B 1 54 ? -5.484 -20.203 -18.344 1 95.25 54 HIS B C 1
ATOM 1562 O O . HIS B 1 54 ? -6.492 -20.781 -17.938 1 95.25 54 HIS B O 1
ATOM 1568 N N . SER B 1 55 ? -5.473 -19.672 -19.547 1 96.62 55 SER B N 1
ATOM 1569 C CA . SER B 1 55 ? -6.668 -19.531 -20.375 1 96.62 55 SER B CA 1
ATOM 1570 C C . SER B 1 55 ? -7.266 -20.891 -20.734 1 96.62 55 SER B C 1
ATOM 1572 O O . SER B 1 55 ? -8.461 -20.984 -21.016 1 96.62 55 SER B O 1
ATOM 1574 N N . ASP B 1 56 ? -6.414 -21.953 -20.625 1 97 56 ASP B N 1
ATOM 1575 C CA . ASP B 1 56 ? -6.883 -23.281 -20.984 1 97 56 ASP B CA 1
ATOM 1576 C C . ASP B 1 56 ? -7.344 -24.062 -19.766 1 97 56 ASP B C 1
ATOM 1578 O O . ASP B 1 56 ? -7.828 -25.203 -19.875 1 97 56 ASP B O 1
ATOM 1582 N N . LYS B 1 57 ? -7.184 -23.547 -18.609 1 96.06 57 LYS B N 1
ATOM 1583 C CA . LYS B 1 57 ? -7.52 -24.234 -17.359 1 96.06 57 LYS B CA 1
ATOM 1584 C C . LYS B 1 57 ? -9.016 -24.156 -17.078 1 96.06 57 LYS B C 1
ATOM 1586 O O . LYS B 1 57 ? -9.664 -23.156 -17.422 1 96.06 57 LYS B O 1
ATOM 1591 N N . ALA B 1 58 ? -9.578 -25.172 -16.391 1 96.81 58 ALA B N 1
ATOM 1592 C CA . ALA B 1 58 ? -11 -25.297 -16.094 1 96.81 58 ALA B CA 1
ATOM 1593 C C . ALA B 1 58 ? -11.469 -24.156 -15.188 1 96.81 58 ALA B C 1
ATOM 1595 O O . ALA B 1 58 ? -12.609 -23.719 -15.273 1 96.81 58 ALA B O 1
ATOM 1596 N N . PHE B 1 59 ? -10.555 -23.734 -14.383 1 95.5 59 PHE B N 1
ATOM 1597 C CA . PHE B 1 59 ? -10.938 -22.734 -13.391 1 95.5 59 PHE B CA 1
ATOM 1598 C C . PHE B 1 59 ? -10.797 -21.328 -13.961 1 95.5 59 PHE B C 1
ATOM 1600 O O . PHE B 1 59 ? -11.078 -20.344 -13.273 1 95.5 59 PHE B O 1
ATOM 1607 N N . PHE B 1 60 ? -10.406 -21.156 -15.219 1 97.56 60 PHE B N 1
ATOM 1608 C CA . PHE B 1 60 ? -10.039 -19.859 -15.789 1 97.56 60 PHE B CA 1
ATOM 1609 C C . PHE B 1 60 ? -11.195 -18.875 -15.703 1 97.56 60 PHE B C 1
ATOM 1611 O O . PHE B 1 60 ? -11.023 -17.75 -15.242 1 97.56 60 PHE B O 1
ATOM 1618 N N . ALA B 1 61 ? -12.352 -19.25 -16.094 1 97.56 61 ALA B N 1
ATOM 1619 C CA . ALA B 1 61 ? -13.516 -18.375 -16.094 1 97.56 61 ALA B CA 1
ATOM 1620 C C . ALA B 1 61 ? -13.852 -17.906 -14.68 1 97.56 61 ALA B C 1
ATOM 1622 O O . ALA B 1 61 ? -14.18 -16.734 -14.469 1 97.56 61 ALA B O 1
ATOM 1623 N N . GLU B 1 62 ? -13.828 -18.781 -13.766 1 97.62 62 GLU B N 1
ATOM 1624 C CA . GLU B 1 62 ? -14.094 -18.438 -12.367 1 97.62 62 GLU B CA 1
ATOM 1625 C C . GLU B 1 62 ? -13.039 -17.484 -11.82 1 97.62 62 GLU B C 1
ATOM 1627 O O . GLU B 1 62 ? -13.367 -16.547 -11.086 1 97.62 62 GLU B O 1
ATOM 1632 N N . LEU B 1 63 ? -11.812 -17.75 -12.148 1 97.81 63 LEU B N 1
ATOM 1633 C CA . LEU B 1 63 ? -10.711 -16.891 -11.75 1 97.81 63 LEU B CA 1
ATOM 1634 C C . LEU B 1 63 ? -10.922 -15.461 -12.25 1 97.81 63 LEU B C 1
ATOM 1636 O O . LEU B 1 63 ? -10.758 -14.5 -11.492 1 97.81 63 LEU B O 1
ATOM 1640 N N . ILE B 1 64 ? -11.273 -15.312 -13.508 1 98.62 64 ILE B N 1
ATOM 1641 C CA . ILE B 1 64 ? -11.477 -14 -14.117 1 98.62 64 ILE B CA 1
ATOM 1642 C C . ILE B 1 64 ? -12.648 -13.297 -13.438 1 98.62 64 ILE B C 1
ATOM 1644 O O . ILE B 1 64 ? -12.57 -12.102 -13.125 1 98.62 64 ILE B O 1
ATOM 1648 N N . ARG B 1 65 ? -13.711 -14.023 -13.156 1 98.5 65 ARG B N 1
ATOM 1649 C CA . ARG B 1 65 ? -14.859 -13.453 -12.461 1 98.5 65 ARG B CA 1
ATOM 1650 C C . ARG B 1 65 ? -14.469 -12.953 -11.078 1 98.5 65 ARG B C 1
ATOM 1652 O O . ARG B 1 65 ? -14.875 -11.859 -10.664 1 98.5 65 ARG B O 1
ATOM 1659 N N . TYR B 1 66 ? -13.719 -13.703 -10.406 1 98.69 66 TYR B N 1
ATOM 1660 C CA . TYR B 1 66 ? -13.258 -13.367 -9.062 1 98.69 66 TYR B CA 1
ATOM 1661 C C . TYR B 1 66 ? -12.359 -12.133 -9.094 1 98.69 66 TYR B C 1
ATOM 1663 O O . TYR B 1 66 ? -12.586 -11.172 -8.344 1 98.69 66 TYR B O 1
ATOM 1671 N N . MET B 1 67 ? -11.391 -12.055 -9.992 1 98.69 67 MET B N 1
ATOM 1672 C CA . MET B 1 67 ? -10.359 -11.016 -10.031 1 98.69 67 MET B CA 1
ATOM 1673 C C . MET B 1 67 ? -10.938 -9.695 -10.523 1 98.69 67 MET B C 1
ATOM 1675 O O . MET B 1 67 ? -10.328 -8.641 -10.344 1 98.69 67 MET B O 1
ATOM 1679 N N . THR B 1 68 ? -12.148 -9.742 -11.141 1 98.69 68 THR B N 1
ATOM 1680 C CA . THR B 1 68 ? -12.773 -8.516 -11.617 1 98.69 68 THR B CA 1
ATOM 1681 C C . THR B 1 68 ? -13.906 -8.094 -10.688 1 98.69 68 THR B C 1
ATOM 1683 O O . THR B 1 68 ? -14.57 -7.078 -10.93 1 98.69 68 THR B O 1
ATOM 1686 N N . SER B 1 69 ? -14.156 -8.82 -9.57 1 98.56 69 SER B N 1
ATOM 1687 C CA . SER B 1 69 ? -15.336 -8.648 -8.727 1 98.56 69 SER B CA 1
ATOM 1688 C C . SER B 1 69 ? -15.195 -7.438 -7.82 1 98.56 69 SER B C 1
ATOM 1690 O O . SER B 1 69 ? -16.203 -6.879 -7.363 1 98.56 69 SER B O 1
ATOM 1692 N N . ALA B 1 70 ? -13.961 -7.027 -7.531 1 98.62 70 ALA B N 1
ATOM 1693 C CA . ALA B 1 70 ? -13.656 -5.906 -6.645 1 98.62 70 ALA B CA 1
ATOM 1694 C C . ALA B 1 70 ? -12.234 -5.398 -6.879 1 98.62 70 ALA B C 1
ATOM 1696 O O . ALA B 1 70 ? -11.469 -6.008 -7.625 1 98.62 70 ALA B O 1
ATOM 1697 N N . PRO B 1 71 ? -11.883 -4.234 -6.312 1 98.88 71 PRO B N 1
ATOM 1698 C CA . PRO B 1 71 ? -10.539 -3.686 -6.496 1 98.88 71 PRO B CA 1
ATOM 1699 C C . PRO B 1 71 ? -9.445 -4.598 -5.934 1 98.88 71 PRO B C 1
ATOM 1701 O O . PRO B 1 71 ? -9.711 -5.398 -5.031 1 98.88 71 PRO B O 1
ATOM 1704 N N . ILE B 1 72 ? -8.281 -4.48 -6.5 1 98.94 72 ILE B N 1
ATOM 1705 C CA . ILE B 1 72 ? -7.086 -5.168 -6.027 1 98.94 72 ILE B CA 1
ATOM 1706 C C . ILE B 1 72 ? -5.996 -4.145 -5.711 1 98.94 72 ILE B C 1
ATOM 1708 O O . ILE B 1 72 ? -6.109 -2.973 -6.074 1 98.94 72 ILE B O 1
ATOM 1712 N N . VAL B 1 73 ? -4.984 -4.547 -4.938 1 98.94 73 VAL B N 1
ATOM 1713 C CA . VAL B 1 73 ? -3.768 -3.766 -4.73 1 98.94 73 VAL B CA 1
ATOM 1714 C C . VAL B 1 73 ? -2.564 -4.531 -5.277 1 98.94 73 VAL B C 1
ATOM 1716 O O . VAL B 1 73 ? -2.35 -5.695 -4.93 1 98.94 73 VAL B O 1
ATOM 1719 N N . VAL B 1 74 ? -1.835 -3.877 -6.195 1 98.94 74 VAL B N 1
ATOM 1720 C CA . VAL B 1 74 ? -0.625 -4.48 -6.746 1 98.94 74 VAL B CA 1
ATOM 1721 C C . VAL B 1 74 ? 0.607 -3.811 -6.137 1 98.94 74 VAL B C 1
ATOM 1723 O O . VAL B 1 74 ? 0.617 -2.598 -5.918 1 98.94 74 VAL B O 1
ATOM 1726 N N . LEU B 1 75 ? 1.605 -4.602 -5.832 1 98.94 75 LEU B N 1
ATOM 1727 C CA . LEU B 1 75 ? 2.844 -4.156 -5.199 1 98.94 75 LEU B CA 1
ATOM 1728 C C . LEU B 1 75 ? 4.059 -4.688 -5.957 1 98.94 75 LEU B C 1
ATOM 1730 O O . LEU B 1 75 ? 4.023 -5.793 -6.5 1 98.94 75 LEU B O 1
ATOM 1734 N N . VAL B 1 76 ? 5.082 -3.908 -5.992 1 98.94 76 VAL B N 1
ATOM 1735 C CA . VAL B 1 76 ? 6.41 -4.43 -6.297 1 98.94 76 VAL B CA 1
ATOM 1736 C C . VAL B 1 76 ? 7.223 -4.555 -5.008 1 98.94 76 VAL B C 1
ATOM 1738 O O . VAL B 1 76 ? 7.418 -3.568 -4.293 1 98.94 76 VAL B O 1
ATOM 1741 N N . LEU B 1 77 ? 7.637 -5.781 -4.734 1 98.88 77 LEU B N 1
ATOM 1742 C CA . LEU B 1 77 ? 8.445 -6.098 -3.562 1 98.88 77 LEU B CA 1
ATOM 1743 C C . LEU B 1 77 ? 9.914 -6.23 -3.941 1 98.88 77 LEU B C 1
ATOM 1745 O O . LEU B 1 77 ? 10.242 -6.789 -4.988 1 98.88 77 LEU B O 1
ATOM 1749 N N . GLN B 1 78 ? 10.773 -5.66 -3.1 1 98.81 78 GLN B N 1
ATOM 1750 C CA . GLN B 1 78 ? 12.211 -5.758 -3.336 1 98.81 78 GLN B CA 1
ATOM 1751 C C . GLN B 1 78 ? 12.93 -6.332 -2.117 1 98.81 78 GLN B C 1
ATOM 1753 O O . GLN B 1 78 ? 12.656 -5.93 -0.984 1 98.81 78 GLN B O 1
ATOM 1758 N N . LYS B 1 79 ? 13.773 -7.254 -2.301 1 97.88 79 LYS B N 1
ATOM 1759 C CA . LYS B 1 79 ? 14.602 -7.93 -1.306 1 97.88 79 LYS B CA 1
ATOM 1760 C C . LYS B 1 79 ? 15.586 -8.891 -1.97 1 97.88 79 LYS B C 1
ATOM 1762 O O . LYS B 1 79 ? 15.445 -9.211 -3.15 1 97.88 79 LYS B O 1
ATOM 1767 N N . GLU B 1 80 ? 16.625 -9.203 -1.213 1 97.81 80 GLU B N 1
ATOM 1768 C CA . GLU B 1 80 ? 17.406 -10.344 -1.684 1 97.81 80 GLU B CA 1
ATOM 1769 C C . GLU B 1 80 ? 16.562 -11.617 -1.715 1 97.81 80 GLU B C 1
ATOM 1771 O O . GLU B 1 80 ? 15.852 -11.914 -0.755 1 97.81 80 GLU B O 1
ATOM 1776 N N . ASN B 1 81 ? 16.578 -12.352 -2.836 1 97.88 81 ASN B N 1
ATOM 1777 C CA . ASN B 1 81 ? 15.812 -13.578 -3.029 1 97.88 81 ASN B CA 1
ATOM 1778 C C . ASN B 1 81 ? 14.312 -13.312 -2.943 1 97.88 81 ASN B C 1
ATOM 1780 O O . ASN B 1 81 ? 13.562 -14.117 -2.391 1 97.88 81 ASN B O 1
ATOM 1784 N N . ALA B 1 82 ? 13.875 -12.164 -3.432 1 98.69 82 ALA B N 1
ATOM 1785 C CA . ALA B 1 82 ? 12.508 -11.695 -3.266 1 98.69 82 ALA B CA 1
ATOM 1786 C C . ALA B 1 82 ? 11.508 -12.703 -3.818 1 98.69 82 ALA B C 1
ATOM 1788 O O . ALA B 1 82 ? 10.492 -13 -3.18 1 98.69 82 ALA B O 1
ATOM 1789 N N . VAL B 1 83 ? 11.797 -13.266 -4.996 1 98.69 83 VAL B N 1
ATOM 1790 C CA . VAL B 1 83 ? 10.844 -14.164 -5.637 1 98.69 83 VAL B CA 1
ATOM 1791 C C . VAL B 1 83 ? 10.648 -15.414 -4.781 1 98.69 83 VAL B C 1
ATOM 1793 O O . VAL B 1 83 ? 9.531 -15.734 -4.383 1 98.69 83 VAL B O 1
ATOM 1796 N N . LYS B 1 84 ? 11.734 -16.062 -4.469 1 98.25 84 LYS B N 1
ATOM 1797 C CA . LYS B 1 84 ? 11.688 -17.297 -3.693 1 98.25 84 LYS B CA 1
ATOM 1798 C C . LYS B 1 84 ? 11.109 -17.047 -2.301 1 98.25 84 LYS B C 1
ATOM 1800 O O . LYS B 1 84 ? 10.25 -17.797 -1.836 1 98.25 84 LYS B O 1
ATOM 1805 N N . ASP B 1 85 ? 11.602 -16.031 -1.651 1 98.44 85 ASP B N 1
ATOM 1806 C CA . ASP B 1 85 ? 11.164 -15.734 -0.288 1 98.44 85 ASP B CA 1
ATOM 1807 C C . ASP B 1 85 ? 9.68 -15.406 -0.243 1 98.44 85 ASP B C 1
ATOM 1809 O O . ASP B 1 85 ? 8.977 -15.812 0.685 1 98.44 85 ASP B O 1
ATOM 1813 N N . TYR B 1 86 ? 9.195 -14.633 -1.207 1 98.81 86 TYR B N 1
ATOM 1814 C CA . TYR B 1 86 ? 7.777 -14.289 -1.203 1 98.81 86 TYR B CA 1
ATOM 1815 C C . TYR B 1 86 ? 6.914 -15.508 -1.479 1 98.81 86 TYR B C 1
ATOM 1817 O O . TYR B 1 86 ? 5.891 -15.711 -0.822 1 98.81 86 TYR B O 1
ATOM 1825 N N . ARG B 1 87 ? 7.289 -16.312 -2.375 1 98.56 87 ARG B N 1
ATOM 1826 C CA . ARG B 1 87 ? 6.523 -17.516 -2.658 1 98.56 87 ARG B CA 1
ATOM 1827 C C . ARG B 1 87 ? 6.434 -18.406 -1.425 1 98.56 87 ARG B C 1
ATOM 1829 O O . ARG B 1 87 ? 5.383 -18.984 -1.139 1 98.56 87 ARG B O 1
ATOM 1836 N N . THR B 1 88 ? 7.547 -18.516 -0.811 1 98.44 88 THR B N 1
ATOM 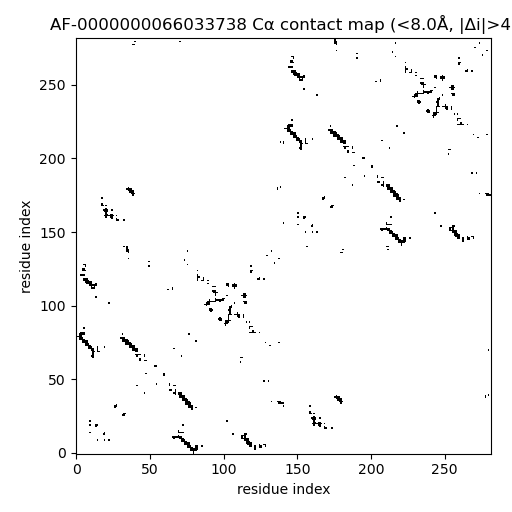1837 C CA . THR B 1 88 ? 7.57 -19.312 0.414 1 98.44 88 THR B CA 1
ATOM 1838 C C . THR B 1 88 ? 6.652 -18.703 1.47 1 98.44 88 THR B C 1
ATOM 1840 O O . THR B 1 88 ? 5.891 -19.406 2.123 1 98.44 88 THR B O 1
ATOM 1843 N N . PHE B 1 89 ? 6.684 -17.422 1.627 1 98.75 89 PHE B N 1
ATOM 1844 C CA . PHE B 1 89 ? 5.93 -16.719 2.66 1 98.75 89 PHE B CA 1
ATOM 1845 C C . PHE B 1 89 ? 4.441 -16.734 2.346 1 98.75 89 PHE B C 1
ATOM 1847 O O . PHE B 1 89 ? 3.609 -16.781 3.256 1 98.75 89 PHE B O 1
ATOM 1854 N N . MET B 1 90 ? 4.027 -16.703 1.066 1 98.56 90 MET B N 1
ATOM 1855 C CA . MET B 1 90 ? 2.625 -16.828 0.675 1 98.56 90 MET B CA 1
ATOM 1856 C C . MET B 1 90 ? 2.01 -18.109 1.222 1 98.56 90 MET B C 1
ATOM 1858 O O . MET B 1 90 ? 0.898 -18.094 1.754 1 98.56 90 MET B O 1
ATOM 1862 N N . GLY B 1 91 ? 2.811 -19.188 1.038 1 98.31 91 GLY B N 1
ATOM 1863 C CA . GLY B 1 91 ? 2.285 -20.5 1.368 1 98.31 91 GLY B CA 1
ATOM 1864 C C . GLY B 1 91 ? 1.568 -21.156 0.209 1 98.31 91 GLY B C 1
ATOM 1865 O O . GLY B 1 91 ? 1.321 -20.531 -0.82 1 98.31 91 GLY B O 1
ATOM 1866 N N . THR B 1 92 ? 1.177 -22.359 0.415 1 97.25 92 THR B N 1
ATOM 1867 C CA . THR B 1 92 ? 0.544 -23.141 -0.648 1 97.25 92 THR B CA 1
ATOM 1868 C C . THR B 1 92 ? -0.845 -22.594 -0.962 1 97.25 92 THR B C 1
ATOM 1870 O O . THR B 1 92 ? -1.469 -21.938 -0.117 1 97.25 92 THR B O 1
ATOM 1873 N N . THR B 1 93 ? -1.261 -22.797 -2.211 1 95.81 93 THR B N 1
ATOM 1874 C CA . THR B 1 93 ? -2.506 -22.266 -2.748 1 95.81 93 THR B CA 1
ATOM 1875 C C . THR B 1 93 ? -3.699 -22.734 -1.923 1 95.81 93 THR B C 1
ATOM 1877 O O . THR B 1 93 ? -4.652 -21.984 -1.709 1 95.81 93 THR B O 1
ATOM 1880 N N . ASN B 1 94 ? -3.596 -23.984 -1.475 1 96.19 94 ASN B N 1
ATOM 1881 C CA . ASN B 1 94 ? -4.645 -24.516 -0.615 1 96.19 94 ASN B CA 1
ATOM 1882 C C . ASN B 1 94 ? -4.434 -24.125 0.843 1 96.19 94 ASN B C 1
ATOM 1884 O O . ASN B 1 94 ? -3.553 -24.656 1.516 1 96.19 94 ASN B O 1
ATOM 1888 N N . PRO B 1 95 ? -5.316 -23.25 1.336 1 97.44 95 PRO B N 1
ATOM 1889 C CA . PRO B 1 95 ? -5.07 -22.734 2.686 1 97.44 95 PRO B CA 1
ATOM 1890 C C . PRO B 1 95 ? -5.211 -23.812 3.76 1 97.44 95 PRO B C 1
ATOM 1892 O O . PRO B 1 95 ? -4.629 -23.688 4.84 1 97.44 95 PRO B O 1
ATOM 1895 N N . GLU B 1 96 ? -5.934 -24.906 3.516 1 96.81 96 GLU B N 1
ATOM 1896 C CA . GLU B 1 96 ? -6.16 -25.969 4.492 1 96.81 96 GLU B CA 1
ATOM 1897 C C . GLU B 1 96 ? -4.859 -26.688 4.836 1 96.81 96 GLU B C 1
ATOM 1899 O O . GLU B 1 96 ? -4.727 -27.25 5.922 1 96.81 96 GLU B O 1
ATOM 1904 N N . ILE B 1 97 ? -3.975 -26.688 3.963 1 97.75 97 ILE B N 1
ATOM 1905 C CA . ILE B 1 97 ? -2.732 -27.422 4.195 1 97.75 97 ILE B CA 1
ATOM 1906 C C . ILE B 1 97 ? -1.559 -26.438 4.207 1 97.75 97 ILE B C 1
ATOM 1908 O O . ILE B 1 97 ? -0.397 -26.844 4.164 1 97.75 97 ILE B O 1
ATOM 1912 N N . ALA B 1 98 ? -1.829 -25.156 4.051 1 97.88 98 ALA B N 1
ATOM 1913 C CA . ALA B 1 98 ? -0.768 -24.156 4.125 1 97.88 98 ALA B CA 1
ATOM 1914 C C . ALA B 1 98 ? -0.128 -24.125 5.508 1 97.88 98 ALA B C 1
ATOM 1916 O O . ALA B 1 98 ? -0.81 -24.328 6.52 1 97.88 98 ALA B O 1
ATOM 1917 N N . GLU B 1 99 ? 1.097 -23.859 5.582 1 98.19 99 GLU B N 1
ATOM 1918 C CA . GLU B 1 99 ? 1.831 -23.844 6.844 1 98.19 99 GLU B CA 1
ATOM 1919 C C . GLU B 1 99 ? 1.438 -22.656 7.699 1 98.19 99 GLU B C 1
ATOM 1921 O O . GLU B 1 99 ? 1.24 -21.547 7.18 1 98.19 99 GLU B O 1
ATOM 1926 N N . ASN B 1 100 ? 1.451 -22.875 8.984 1 97.56 100 ASN B N 1
ATOM 1927 C CA . ASN B 1 100 ? 1.206 -21.781 9.922 1 97.56 100 ASN B CA 1
ATOM 1928 C C . ASN B 1 100 ? 2.209 -20.641 9.734 1 97.56 100 ASN B C 1
ATOM 1930 O O . ASN B 1 100 ? 3.406 -20.891 9.57 1 97.56 100 ASN B O 1
ATOM 1934 N N . GLY B 1 101 ? 1.658 -19.406 9.727 1 97.69 101 GLY B N 1
ATOM 1935 C CA . GLY B 1 101 ? 2.535 -18.266 9.586 1 97.69 101 GLY B CA 1
ATOM 1936 C C . GLY B 1 101 ? 2.596 -17.734 8.164 1 97.69 101 GLY B C 1
ATOM 1937 O O . GLY B 1 101 ? 3.066 -16.609 7.934 1 97.69 101 GLY B O 1
ATOM 1938 N N . THR B 1 102 ? 2.072 -18.469 7.191 1 98.69 102 THR B N 1
ATOM 1939 C CA . THR B 1 102 ? 2.029 -17.984 5.816 1 98.69 102 THR B CA 1
ATOM 1940 C C . THR B 1 102 ? 0.794 -17.125 5.582 1 98.69 102 THR B C 1
ATOM 1942 O O . THR B 1 102 ? -0.152 -17.156 6.371 1 98.69 102 THR B O 1
ATOM 1945 N N . LEU B 1 103 ? 0.843 -16.359 4.578 1 98.88 103 LEU B N 1
ATOM 1946 C CA . LEU B 1 103 ? -0.245 -15.438 4.293 1 98.88 103 LEU B CA 1
ATOM 1947 C C . LEU B 1 103 ? -1.533 -16.188 3.977 1 98.88 103 LEU B C 1
ATOM 1949 O O . LEU B 1 103 ? -2.609 -15.805 4.441 1 98.88 103 LEU B O 1
ATOM 1953 N N . ARG B 1 104 ? -1.396 -17.234 3.182 1 98.81 104 ARG B N 1
ATOM 1954 C CA . ARG B 1 104 ? -2.602 -17.938 2.764 1 98.81 104 ARG B CA 1
ATOM 1955 C C . ARG B 1 104 ? -3.178 -18.766 3.908 1 98.81 104 ARG B C 1
ATOM 1957 O O . ARG B 1 104 ? -4.395 -18.938 4 1 98.81 104 ARG B O 1
ATOM 1964 N N . TYR B 1 105 ? -2.324 -19.266 4.789 1 98.56 105 TYR B N 1
ATOM 1965 C CA . TYR B 1 105 ? -2.818 -19.906 6.004 1 98.56 105 TYR B CA 1
ATOM 1966 C C . TYR B 1 105 ? -3.643 -18.922 6.832 1 98.56 105 TYR B C 1
ATOM 1968 O O . TYR B 1 105 ? -4.707 -19.281 7.344 1 98.56 105 TYR B O 1
ATOM 1976 N N . GLU B 1 106 ? -3.191 -17.734 6.887 1 98.38 106 GLU B N 1
ATOM 1977 C CA . GLU B 1 106 ? -3.773 -16.766 7.801 1 98.38 106 GLU B CA 1
ATOM 1978 C C . GLU B 1 106 ? -5.008 -16.109 7.191 1 98.38 106 GLU B C 1
ATOM 1980 O O . GLU B 1 106 ? -5.98 -15.82 7.895 1 98.38 106 GLU B O 1
ATOM 1985 N N . PHE B 1 107 ? -4.984 -15.844 5.871 1 98.69 107 PHE B N 1
ATOM 1986 C CA . PHE B 1 107 ? -5.969 -14.898 5.359 1 98.69 107 PHE B CA 1
ATOM 1987 C C . PHE B 1 107 ? -6.852 -15.562 4.301 1 98.69 107 PHE B C 1
ATOM 1989 O O . PHE B 1 107 ? -7.961 -15.094 4.035 1 98.69 107 PHE B O 1
ATOM 1996 N N . ALA B 1 108 ? -6.387 -16.641 3.701 1 98.69 108 ALA B N 1
ATOM 1997 C CA . ALA B 1 108 ? -7.102 -17.188 2.553 1 98.69 108 ALA B CA 1
ATOM 1998 C C . ALA B 1 108 ? -8.422 -17.812 2.977 1 98.69 108 ALA B C 1
ATOM 2000 O O . ALA B 1 108 ? -8.523 -18.391 4.062 1 98.69 108 ALA B O 1
ATOM 2001 N N . ILE B 1 109 ? -9.422 -17.672 2.133 1 98.38 109 ILE B N 1
ATOM 2002 C CA . ILE B 1 109 ? -10.734 -18.266 2.371 1 98.38 109 ILE B CA 1
ATOM 2003 C C . ILE B 1 109 ? -10.797 -19.656 1.758 1 98.38 109 ILE B C 1
ATOM 2005 O O . ILE B 1 109 ? -11.312 -20.594 2.377 1 98.38 109 ILE B O 1
ATOM 2009 N N . ASN B 1 110 ? -10.297 -19.828 0.56 1 97.5 110 ASN B N 1
ATOM 2010 C CA . ASN B 1 110 ? -10.203 -21.094 -0.166 1 97.5 110 ASN B CA 1
ATOM 2011 C C . ASN B 1 110 ? -9.18 -21.016 -1.297 1 97.5 110 ASN B C 1
ATOM 2013 O O . ASN B 1 110 ? -8.414 -20.047 -1.385 1 97.5 110 ASN B O 1
ATOM 2017 N N . GLN B 1 111 ? -9.164 -21.969 -2.172 1 95.31 111 GLN B N 1
ATOM 2018 C CA . GLN B 1 111 ? -8.117 -22.078 -3.188 1 95.31 111 GLN B CA 1
ATOM 2019 C C . GLN B 1 111 ? -8.242 -20.969 -4.223 1 95.31 111 GLN B C 1
ATOM 2021 O O . GLN B 1 111 ? -7.238 -20.5 -4.766 1 95.31 111 GLN B O 1
ATOM 2026 N N . THR B 1 112 ? -9.445 -20.516 -4.504 1 93.81 112 THR B N 1
ATOM 2027 C CA . THR B 1 112 ? -9.664 -19.453 -5.48 1 93.81 112 THR B CA 1
ATOM 2028 C C . THR B 1 112 ? -9.508 -18.078 -4.836 1 93.81 112 THR B C 1
ATOM 2030 O O . THR B 1 112 ? -8.719 -17.266 -5.301 1 93.81 112 THR B O 1
ATOM 2033 N N . GLN B 1 113 ? -10.273 -17.906 -3.781 1 97.56 113 GLN B N 1
ATOM 2034 C CA . GLN B 1 113 ? -10.164 -16.688 -2.979 1 97.56 113 GLN B CA 1
ATOM 2035 C C . GLN B 1 113 ? -9.062 -16.812 -1.931 1 97.56 113 GLN B C 1
ATOM 2037 O O . GLN B 1 113 ? -9.336 -16.828 -0.729 1 97.56 113 GLN B O 1
ATOM 2042 N N . ASN B 1 114 ? -7.84 -16.766 -2.459 1 97.56 114 ASN B N 1
ATOM 2043 C CA . ASN B 1 114 ? -6.727 -17.094 -1.575 1 97.56 114 ASN B CA 1
ATOM 2044 C C . ASN B 1 114 ? -5.906 -15.852 -1.219 1 97.56 114 ASN B C 1
ATOM 2046 O O . ASN B 1 114 ? -4.766 -15.961 -0.771 1 97.56 114 ASN B O 1
ATOM 2050 N N . SER B 1 115 ? -6.309 -14.672 -1.477 1 98.69 115 SER B N 1
ATOM 2051 C CA . SER B 1 115 ? -5.992 -13.383 -0.865 1 98.69 115 SER B CA 1
ATOM 2052 C C . SER B 1 115 ? -4.758 -12.758 -1.504 1 98.69 115 SER B C 1
ATOM 2054 O O . SER B 1 115 ? -4.586 -11.531 -1.467 1 98.69 115 SER B O 1
ATOM 2056 N N . VAL B 1 116 ? -3.836 -13.633 -2.072 1 98.88 116 VAL B N 1
ATOM 2057 C CA . VAL B 1 116 ? -2.617 -13.016 -2.586 1 98.88 116 VAL B CA 1
ATOM 2058 C C . VAL B 1 116 ? -2.154 -13.75 -3.842 1 98.88 116 VAL B C 1
ATOM 2060 O O . VAL B 1 116 ? -2.494 -14.914 -4.047 1 98.88 116 VAL B O 1
ATOM 2063 N N . HIS B 1 117 ? -1.472 -13.031 -4.703 1 98.69 117 HIS B N 1
ATOM 2064 C CA . HIS B 1 117 ? -0.762 -13.555 -5.867 1 98.69 117 HIS B CA 1
ATOM 2065 C C . HIS B 1 117 ? 0.711 -13.156 -5.836 1 98.69 117 HIS B C 1
ATOM 2067 O O . HIS B 1 117 ? 1.059 -12.086 -5.344 1 98.69 117 HIS B O 1
ATOM 2073 N N . GLY B 1 118 ? 1.585 -13.992 -6.277 1 98.56 118 GLY B N 1
ATOM 2074 C CA . GLY B 1 118 ? 3.006 -13.711 -6.418 1 98.56 118 GLY B CA 1
ATOM 2075 C C . GLY B 1 118 ? 3.631 -14.375 -7.629 1 98.56 118 GLY B C 1
ATOM 2076 O O . GLY B 1 118 ? 3.24 -15.484 -8.008 1 98.56 118 GLY B O 1
ATOM 2077 N N . SER B 1 119 ? 4.613 -13.688 -8.164 1 98.31 119 SER B N 1
ATOM 2078 C CA . SER B 1 119 ? 5.305 -14.227 -9.336 1 98.31 119 SER B CA 1
ATOM 2079 C C . SER B 1 119 ? 6.07 -15.5 -8.984 1 98.31 119 SER B C 1
ATOM 2081 O O . SER B 1 119 ? 6.562 -15.648 -7.867 1 98.31 119 SER B O 1
ATOM 2083 N N . ASP B 1 120 ? 6.227 -16.406 -10.008 1 96.75 120 ASP B N 1
ATOM 2084 C CA . ASP B 1 120 ? 6.805 -17.719 -9.695 1 96.75 120 ASP B CA 1
ATOM 2085 C C . ASP B 1 120 ? 8.25 -17.812 -10.195 1 96.75 120 ASP B C 1
ATOM 2087 O O . ASP B 1 120 ? 8.93 -18.812 -9.953 1 96.75 120 ASP B O 1
ATOM 2091 N N . SER B 1 121 ? 8.719 -16.828 -10.914 1 98 121 SER B N 1
ATOM 2092 C CA . SER B 1 121 ? 10.094 -16.766 -11.406 1 98 121 SER B CA 1
ATOM 2093 C C . SER B 1 121 ? 10.531 -15.328 -11.633 1 98 121 SER B C 1
ATOM 2095 O O . SER B 1 121 ? 9.703 -14.414 -11.672 1 98 121 SER B O 1
ATOM 2097 N N . LEU B 1 122 ? 11.844 -15.148 -11.711 1 98 122 LEU B N 1
ATOM 2098 C CA . LEU B 1 122 ? 12.383 -13.82 -11.992 1 98 122 LEU B CA 1
ATOM 2099 C C . LEU B 1 122 ? 11.867 -13.297 -13.328 1 98 122 LEU B C 1
ATOM 2101 O O . LEU B 1 122 ? 11.539 -12.109 -13.453 1 98 122 LEU B O 1
ATOM 2105 N N . GLU B 1 123 ? 11.797 -14.188 -14.281 1 98.06 123 GLU B N 1
ATOM 2106 C CA . GLU B 1 123 ? 11.312 -13.82 -15.609 1 98.06 123 GLU B CA 1
ATOM 2107 C C . GLU B 1 123 ? 9.852 -13.383 -15.562 1 98.06 123 GLU B C 1
ATOM 2109 O O . GLU B 1 123 ? 9.5 -12.336 -16.109 1 98.06 123 GLU B O 1
ATOM 2114 N N . ASN B 1 124 ? 9.008 -14.102 -14.914 1 98.12 124 ASN B N 1
ATOM 2115 C CA . ASN B 1 124 ? 7.59 -13.766 -14.812 1 98.12 124 ASN B CA 1
ATOM 2116 C C . ASN B 1 124 ? 7.371 -12.523 -13.953 1 98.12 124 ASN B C 1
ATOM 2118 O O . ASN B 1 124 ? 6.453 -11.742 -14.211 1 98.12 124 ASN B O 1
ATOM 2122 N N . ALA B 1 125 ? 8.289 -12.422 -12.938 1 98.69 125 ALA B N 1
ATOM 2123 C CA . ALA B 1 125 ? 8.211 -11.219 -12.117 1 98.69 125 ALA B CA 1
ATOM 2124 C C . ALA B 1 125 ? 8.414 -9.969 -12.977 1 98.69 125 ALA B C 1
ATOM 2126 O O . ALA B 1 125 ? 7.66 -9 -12.859 1 98.69 125 ALA B O 1
ATOM 2127 N N . GLN B 1 126 ? 9.375 -9.969 -13.812 1 98.44 126 GLN B N 1
ATOM 2128 C CA . GLN B 1 126 ? 9.656 -8.844 -14.688 1 98.44 126 GLN B CA 1
ATOM 2129 C C . GLN B 1 126 ? 8.469 -8.547 -15.602 1 98.44 126 GLN B C 1
ATOM 2131 O O . GLN B 1 126 ? 8.07 -7.395 -15.758 1 98.44 126 GLN B O 1
ATOM 2136 N N . ARG B 1 127 ? 7.957 -9.586 -16.203 1 98.25 127 ARG B N 1
ATOM 2137 C CA . ARG B 1 127 ? 6.816 -9.445 -17.109 1 98.25 127 ARG B CA 1
ATOM 2138 C C . ARG B 1 127 ? 5.602 -8.898 -16.359 1 98.25 127 ARG B C 1
ATOM 2140 O O . ARG B 1 127 ? 4.93 -7.984 -16.844 1 98.25 127 ARG B O 1
ATOM 2147 N N . GLU B 1 128 ? 5.328 -9.5 -15.234 1 98.75 128 GLU B N 1
ATOM 2148 C CA . GLU B 1 128 ? 4.129 -9.156 -14.477 1 98.75 128 GLU B CA 1
ATOM 2149 C C . GLU B 1 128 ? 4.234 -7.746 -13.891 1 98.75 128 GLU B C 1
ATOM 2151 O O . GLU B 1 128 ? 3.246 -7.016 -13.844 1 98.75 128 GLU B O 1
ATOM 2156 N N . ILE B 1 129 ? 5.41 -7.363 -13.383 1 98.88 129 ILE B N 1
ATOM 2157 C CA . ILE B 1 129 ? 5.621 -5.996 -12.906 1 98.88 129 ILE B CA 1
ATOM 2158 C C . ILE B 1 129 ? 5.363 -5.012 -14.047 1 98.88 129 ILE B C 1
ATOM 2160 O O . ILE B 1 129 ? 4.652 -4.02 -13.867 1 98.88 129 ILE B O 1
ATOM 2164 N N . ALA B 1 130 ? 5.816 -5.324 -15.234 1 98.75 130 ALA B N 1
ATOM 2165 C CA . ALA B 1 130 ? 5.676 -4.445 -16.391 1 98.75 130 ALA B CA 1
ATOM 2166 C C . ALA B 1 130 ? 4.223 -4.375 -16.859 1 98.75 130 ALA B C 1
ATOM 2168 O O . ALA B 1 130 ? 3.828 -3.428 -17.531 1 98.75 130 ALA B O 1
ATOM 2169 N N . TYR B 1 131 ? 3.422 -5.41 -16.484 1 98.81 131 TYR B N 1
ATOM 2170 C CA . TYR B 1 131 ? 2.006 -5.414 -16.844 1 98.81 131 TYR B CA 1
ATOM 2171 C C . TYR B 1 131 ? 1.265 -4.285 -16.125 1 98.81 131 TYR B C 1
ATOM 2173 O O . TYR B 1 131 ? 0.326 -3.709 -16.688 1 98.81 131 TYR B O 1
ATOM 2181 N N . PHE B 1 132 ? 1.765 -3.953 -14.891 1 98.81 132 PHE B N 1
ATOM 2182 C CA . PHE B 1 132 ? 0.981 -3.039 -14.07 1 98.81 132 PHE B CA 1
ATOM 2183 C C . PHE B 1 132 ? 1.706 -1.71 -13.898 1 98.81 132 PHE B C 1
ATOM 2185 O O . PHE B 1 132 ? 1.082 -0.691 -13.594 1 98.81 132 PHE B O 1
ATOM 2192 N N . PHE B 1 133 ? 3.041 -1.75 -14.055 1 98.81 133 PHE B N 1
ATOM 2193 C CA . PHE B 1 133 ? 3.797 -0.556 -13.695 1 98.81 133 PHE B CA 1
ATOM 2194 C C . PHE B 1 133 ? 4.719 -0.136 -14.836 1 98.81 133 PHE B C 1
ATOM 2196 O O . PHE B 1 133 ? 5.414 -0.97 -15.422 1 98.81 133 PHE B O 1
ATOM 2203 N N . ALA B 1 134 ? 4.66 1.176 -15.078 1 98.38 134 ALA B N 1
ATOM 2204 C CA . ALA B 1 134 ? 5.762 1.757 -15.844 1 98.38 134 ALA B CA 1
ATOM 2205 C C . ALA B 1 134 ? 7.023 1.87 -14.992 1 98.38 134 ALA B C 1
ATOM 2207 O O . ALA B 1 134 ? 6.949 1.896 -13.766 1 98.38 134 ALA B O 1
ATOM 2208 N N . GLU B 1 135 ? 8.133 1.885 -15.68 1 97.69 135 GLU B N 1
ATOM 2209 C CA . GLU B 1 135 ? 9.406 1.997 -14.969 1 97.69 135 GLU B CA 1
ATOM 2210 C C . GLU B 1 135 ? 9.422 3.213 -14.047 1 97.69 135 GLU B C 1
ATOM 2212 O O . GLU B 1 135 ? 9.984 3.164 -12.953 1 97.69 135 GLU B O 1
ATOM 2217 N N . ALA B 1 136 ? 8.789 4.324 -14.422 1 97.5 136 ALA B N 1
ATOM 2218 C CA . ALA B 1 136 ? 8.781 5.582 -13.68 1 97.5 136 ALA B CA 1
ATOM 2219 C C . ALA B 1 136 ? 7.945 5.469 -12.414 1 97.5 136 ALA B C 1
ATOM 2221 O O . ALA B 1 136 ? 8.023 6.328 -11.531 1 97.5 136 ALA B O 1
ATOM 2222 N N . GLU B 1 137 ? 7.191 4.363 -12.25 1 98.38 137 GLU B N 1
ATOM 2223 C CA . GLU B 1 137 ? 6.328 4.168 -11.094 1 98.38 137 GLU B CA 1
ATOM 2224 C C . GLU B 1 137 ? 7.012 3.299 -10.039 1 98.38 137 GLU B C 1
ATOM 2226 O O . GLU B 1 137 ? 6.406 2.957 -9.023 1 98.38 137 GLU B O 1
ATOM 2231 N N . ILE B 1 138 ? 8.227 2.889 -10.359 1 98.69 138 ILE B N 1
ATOM 2232 C CA . ILE B 1 138 ? 9 2.064 -9.438 1 98.69 138 ILE B CA 1
ATOM 2233 C C . ILE B 1 138 ? 10.109 2.902 -8.797 1 98.69 138 ILE B C 1
ATOM 2235 O O . ILE B 1 138 ? 10.969 3.439 -9.5 1 98.69 138 ILE B O 1
ATOM 2239 N N . TYR B 1 139 ? 10.102 2.988 -7.551 1 98.56 139 TYR B N 1
ATOM 2240 C CA . TYR B 1 139 ? 10.922 3.98 -6.871 1 98.56 139 TYR B CA 1
ATOM 2241 C C . TYR B 1 139 ? 12.047 3.314 -6.078 1 98.56 139 TYR B C 1
ATOM 2243 O O . TYR B 1 139 ? 11.859 2.219 -5.539 1 98.56 139 TYR B O 1
ATOM 2251 N N . ALA B 1 140 ? 13.164 4.055 -5.961 1 94.75 140 ALA B N 1
ATOM 2252 C CA . ALA B 1 140 ? 14.273 3.602 -5.121 1 94.75 140 ALA B CA 1
ATOM 2253 C C . ALA B 1 140 ? 13.969 3.822 -3.645 1 94.75 140 ALA B C 1
ATOM 2255 O O . ALA B 1 140 ? 13.375 4.836 -3.271 1 94.75 140 ALA B O 1
ATOM 2256 N N . ARG B 1 141 ? 14.305 2.73 -2.912 1 92.75 141 ARG B N 1
ATOM 2257 C CA . ARG B 1 141 ? 14.164 2.803 -1.463 1 92.75 141 ARG B CA 1
ATOM 2258 C C . ARG B 1 141 ? 15.5 2.578 -0.767 1 92.75 141 ARG B C 1
ATOM 2260 O O . ARG B 1 141 ? 16.359 1.868 -1.286 1 92.75 141 ARG B O 1
#

InterPro domains:
  IPR001564 Nucleoside diphosphate kinase [MF_00451] (3-138)
  IPR001564 Nucleoside diphosphate kinase [PR01243] (6-28)
  IPR001564 Nucleoside diphosphate kinase [PR01243] (50-69)
  IPR001564 Nucleoside diphosphate kinase [PR01243] (70-87)
  IPR001564 Nucleoside diphosphate kinase [PR01243] (91-107)
  IPR001564 Nucleoside diphosphate kinase [PR01243] (114-133)
  IPR023005 Nucleoside diphosphate kinase, active site [PS00469] (114-122)
  IPR034907 Nucleoside diphosphate kinase-like domain [PF00334] (4-138)
  IPR034907 Nucleoside diphosphate kinase-like domain [SM00562] (3-140)
  IPR036850 Nucleoside diphosphate kinase-like domain superfamily [G3DSA:3.30.70.141] (1-141)
  IPR036850 Nucleoside diphosphate kinase-like domain superfamily [SSF54919] (1-139)

Organism: Histophilus somni (strain 129Pt) (NCBI:txid205914)

Foldseek 3Di:
DDKAKKKKKQAFVCVVVVCVVVVVVLCVVVPKDWQFKDKDADDLVLLCVLVVVCVVPPCSVVLSCRRNVGIMMMTMIMDVVCQVVLVLQQFDLALVPGDPRHQQVVPAPGSSRSRMDMDNDRVSRVVNCVSVDDPVRGHDD/DDKAKKKKKQAFVCVVVVCVVVVVVLCVVVPKDWQFKDKDADDLVLLCVLVVVCVPPPCSVVLSCRRNVGIMMMTMIMDVVCQVVLVLQQFDLALVPGDPRHQQVVPAPGNSRSRMDMDNDSVSRVVNCVSVDDPVRGHDD

Secondary structure (DSSP, 8-state):
--EEEEEEEE-HHHHHTT-HHHHHHHHHHTTPEEEEEEEE---HHHHHHHTGGGTTSTTHHHHHHHHTSS-EEEEEEEEETHHHHHHHHH--SSGGGPPTTSHHHHH--SSSS-SEEE-SSHHHHHHHHHHH--GGG----/--EEEEEEEE-HHHHHTT-HHHHHHHHHHTTPEEEEEEEE---HHHHHHHTGGGTTSTTHHHHHHHHTSS-EEEEEEEEETHHHHHHHHH--SSGGGPPTTSHHHHH--SSSS-SEEE-SSHHHHHHHHHHH--GGG----

Solvent-accessible surface area (backbone atoms only — not comparable to full-atom values): 14618 Å² total; per-residue (Å²): 129,72,75,30,55,22,30,34,31,39,29,26,65,30,48,75,66,58,35,59,14,57,55,42,31,53,44,33,74,72,60,39,41,78,34,25,38,37,43,49,64,42,48,69,69,56,40,47,62,73,46,45,92,40,66,85,44,88,59,33,66,59,50,43,52,50,54,42,69,34,42,30,38,40,34,34,34,35,26,68,55,24,37,63,53,46,48,58,43,37,33,46,63,48,27,90,76,21,50,88,89,13,51,14,38,72,63,26,80,34,65,82,55,24,32,61,49,64,34,90,40,69,67,50,8,53,54,53,39,54,72,78,37,58,76,91,52,52,49,86,128,131,73,74,30,55,23,29,36,32,39,30,26,66,29,48,75,67,58,35,58,14,56,53,42,30,55,44,32,73,72,60,39,41,76,34,26,37,36,44,49,64,41,48,68,68,57,41,46,61,74,46,45,93,41,66,85,44,90,59,33,67,59,50,43,53,49,53,42,70,34,44,30,38,43,34,33,37,36,26,69,55,24,37,63,53,48,48,59,45,37,34,47,63,47,27,91,76,20,50,88,89,14,50,14,36,73,64,26,79,36,64,81,55,24,33,60,50,66,33,89,39,67,69,50,8,52,54,53,39,54,71,78,38,58,76,88,51,54,50,86,128

pLDDT: mean 97.87, std 3.0, range [66.44, 98.94]

Nearest PDB structures (foldseek):
  3vgv-assembly3_E  TM=9.864E-01  e=5.463E-24  Halomonas sp. #593
  2hur-assembly1_A  TM=9.893E-01  e=1.270E-23  Escherichia coli
  6aes-assembly2_B  TM=9.896E-01  e=1.569E-23  Pseudomonas aeruginosa
  4s0m-assembly4_H  TM=9.827E-01  e=1.683E-23  Acinetobacter baumannii
  5v6d-assembly3_F  TM=9.913E-01  e=5.184E-23  Neisseria gonorrhoeae NCCP11945

Sequence (282 aa):
MTLEQTLAIIKPDAVERNLIGNIISRLEDKGFQIIAMKMLHLNQEQAEGFYTEHSDKAFFAELIRYMTSAPIVVLVLQKENAVKDYRTFMGTTNPEIAENGTLRYEFAINQTQNSVHGSDSLENAQREIAYFFAEAEIYARMTLEQTLAIIKPDAVERNLIGNIISRLEDKGFQIIAMKMLHLNQEQAEGFYTEHSDKAFFAELIRYMTSAPIVVLVLQKENAVKDYRTFMGTTNPEIAENGTLRYEFAINQTQNSVHGSDSLENAQREIAYFFAEAEIYAR